Protein AF-0000000068874370 (afdb_homodimer)

Nearest PDB structures (foldseek):
  2vh9-assembly2_B  TM=4.704E-01  e=4.167E-04  Tropaeolum majus
  3zyr-assembly1_B  TM=4.240E-01  e=5.371E-04  Platypodium elegans
  2gn3-assembly1_B  TM=4.146E-01  e=8.060E-04  Pterocarpus angolensis
  5u38-assembly1_A-2  TM=4.069E-01  e=1.725E-03  Platypodium elegans
  6r9p-assembly1_A  TM=2.515E-01  e=3.053E-01  Saccharomyces cerevisiae S288C

Solvent-accessible surface area (backbone atoms only — not comparable to full-atom values): 18811 Å² total; per-residue (Å²): 123,74,64,66,50,74,46,61,11,48,47,60,12,34,75,49,33,31,28,86,71,45,71,46,78,64,36,45,66,51,72,74,53,72,46,47,42,67,37,59,38,34,38,34,37,30,33,30,31,56,54,82,47,66,47,19,31,43,38,42,32,37,42,34,30,36,80,86,44,62,88,57,50,30,39,37,37,38,36,40,28,23,53,95,90,33,45,18,35,30,38,34,44,25,79,90,33,30,33,38,38,43,38,85,44,81,63,35,72,40,36,28,60,32,78,32,65,50,30,42,36,39,33,56,46,75,58,98,57,35,44,26,36,39,33,30,42,45,57,89,91,46,72,44,71,39,34,40,38,16,58,81,46,33,73,87,44,32,73,20,40,26,36,40,25,39,34,28,21,19,46,38,65,74,69,82,68,61,43,56,34,42,38,35,54,68,46,75,43,66,111,124,75,63,65,51,74,48,62,11,48,47,61,12,36,76,49,33,32,26,87,72,44,72,47,78,63,36,45,66,52,72,76,50,72,47,47,41,66,35,59,37,34,38,34,36,31,34,30,30,56,54,80,46,66,48,19,30,43,38,41,32,37,42,35,29,37,82,86,45,64,90,54,54,33,39,37,37,39,36,40,28,22,53,94,92,34,45,19,35,30,38,33,44,25,79,90,33,30,32,39,38,42,37,84,44,82,63,33,72,40,34,27,60,33,77,33,66,51,30,41,35,40,33,56,45,73,59,99,57,36,43,26,35,39,34,31,42,47,57,90,91,45,72,44,72,41,34,40,40,16,60,79,46,33,73,88,43,34,75,19,40,26,36,38,24,39,35,28,22,18,46,38,65,73,69,83,68,61,43,56,34,42,37,34,53,68,44,74,43,66,111

Structure (mmCIF, N/CA/C/O backbone):
data_AF-0000000068874370-model_v1
#
loop_
_entity.id
_entity.type
_entity.pdbx_description
1 polymer 'Uncharacterized protein'
#
loop_
_atom_site.group_PDB
_atom_site.id
_atom_site.type_symbol
_atom_site.label_atom_id
_atom_site.label_alt_id
_atom_site.label_comp_id
_atom_site.label_asym_id
_atom_site.label_entity_id
_atom_site.label_seq_id
_atom_site.pdbx_PDB_ins_code
_atom_site.Cartn_x
_atom_site.Cartn_y
_atom_site.Cartn_z
_atom_site.occupancy
_atom_site.B_iso_or_equiv
_atom_site.auth_seq_id
_atom_site.auth_comp_id
_atom_site.auth_asym_id
_atom_site.auth_atom_id
_atom_site.pdbx_PDB_model_num
ATOM 1 N N . MET A 1 1 ? 0.91 33.969 -1.606 1 42.78 1 MET A N 1
ATOM 2 C CA . MET A 1 1 ? 2.254 33.625 -1.159 1 42.78 1 MET A CA 1
ATOM 3 C C . MET A 1 1 ? 2.299 32.156 -0.668 1 42.78 1 MET A C 1
ATOM 5 O O . MET A 1 1 ? 1.31 31.656 -0.138 1 42.78 1 MET A O 1
ATOM 9 N N . ALA A 1 2 ? 3.18 31.391 -1.244 1 57.38 2 ALA A N 1
ATOM 10 C CA . ALA A 1 2 ? 3.201 29.984 -0.806 1 57.38 2 ALA A CA 1
ATOM 11 C C . ALA A 1 2 ? 3.303 29.891 0.714 1 57.38 2 ALA A C 1
ATOM 13 O O . ALA A 1 2 ? 4.238 30.422 1.314 1 57.38 2 ALA A O 1
ATOM 14 N N . GLN A 1 3 ? 2.24 29.812 1.521 1 77.56 3 GLN A N 1
ATOM 15 C CA . GLN A 1 3 ? 2.127 29.875 2.975 1 77.56 3 GLN A CA 1
ATOM 16 C C . GLN A 1 3 ? 2.924 28.766 3.641 1 77.56 3 GLN A C 1
ATOM 18 O O . GLN A 1 3 ? 2.766 27.594 3.295 1 77.56 3 GLN A O 1
ATOM 23 N N . CYS A 1 4 ? 4.168 29.125 4.23 1 92.56 4 CYS A N 1
ATOM 24 C CA . CYS A 1 4 ? 5.012 28.25 5.031 1 92.56 4 CYS A CA 1
ATOM 25 C C . CYS A 1 4 ? 4.523 28.188 6.473 1 92.56 4 CYS A C 1
ATOM 27 O O . CYS A 1 4 ? 4.082 29.203 7.023 1 92.56 4 CYS A O 1
ATOM 29 N N . PHE A 1 5 ? 4.484 26.969 7.012 1 98 5 PHE A N 1
ATOM 30 C CA . PHE A 1 5 ? 4.117 26.828 8.414 1 98 5 PHE A CA 1
ATOM 31 C C . PHE A 1 5 ? 4.836 25.656 9.047 1 98 5 PHE A C 1
ATOM 33 O O . PHE A 1 5 ? 5.477 24.859 8.352 1 98 5 PHE A O 1
ATOM 40 N N . ASN A 1 6 ? 4.812 25.641 10.375 1 98.31 6 ASN A N 1
ATOM 41 C CA . ASN A 1 6 ? 5.449 24.562 11.133 1 98.31 6 ASN A CA 1
ATOM 42 C C . ASN A 1 6 ? 4.434 23.766 11.945 1 98.31 6 ASN A C 1
ATOM 44 O O . ASN A 1 6 ? 3.387 24.297 12.328 1 98.31 6 ASN A O 1
ATOM 48 N N . LEU A 1 7 ? 4.734 22.547 12.109 1 98.31 7 LEU A N 1
ATOM 49 C CA . LEU A 1 7 ? 3.98 21.656 12.984 1 98.31 7 LEU A CA 1
ATOM 50 C C . LEU A 1 7 ? 4.914 20.875 13.891 1 98.31 7 LEU A C 1
ATOM 52 O O . LEU A 1 7 ? 5.977 20.422 13.453 1 98.31 7 LEU A O 1
ATOM 56 N N . SER A 1 8 ? 4.512 20.688 15.078 1 98.56 8 SER A N 1
ATOM 57 C CA . SER A 1 8 ? 5.297 19.906 16.031 1 98.56 8 SER A CA 1
ATOM 58 C C . SER A 1 8 ? 4.488 18.734 16.594 1 98.56 8 SER A C 1
ATOM 60 O O . SER A 1 8 ? 3.273 18.844 16.766 1 98.56 8 SER A O 1
ATOM 62 N N . ALA A 1 9 ? 5.137 17.688 16.828 1 98.62 9 ALA A N 1
ATOM 63 C CA . ALA A 1 9 ? 4.523 16.516 17.438 1 98.62 9 ALA A CA 1
ATOM 64 C C . ALA A 1 9 ? 5.336 16.031 18.641 1 98.62 9 ALA A C 1
ATOM 66 O O . ALA A 1 9 ? 6.543 15.789 18.516 1 98.62 9 ALA A O 1
ATOM 67 N N . GLY A 1 10 ? 4.707 15.914 19.766 1 98.06 10 GLY A N 1
ATOM 68 C CA . GLY A 1 10 ? 5.355 15.32 20.938 1 98.06 10 GLY A CA 1
ATOM 69 C C . GLY A 1 10 ? 5.398 13.805 20.891 1 98.06 10 GLY A C 1
ATOM 70 O O . GLY A 1 10 ? 4.859 13.195 19.969 1 98.06 10 GLY A O 1
ATOM 71 N N . PRO A 1 11 ? 6.008 13.172 21.953 1 97.75 11 PRO A N 1
ATOM 72 C CA . PRO A 1 11 ? 6.066 11.711 22.016 1 97.75 11 PRO A CA 1
ATOM 73 C C . PRO A 1 11 ? 4.68 11.07 22.078 1 97.75 11 PRO A C 1
ATOM 75 O O . PRO A 1 11 ? 3.715 11.719 22.484 1 97.75 11 PRO A O 1
ATOM 78 N N . ASP A 1 12 ? 4.512 9.852 21.562 1 97.62 12 ASP A N 1
ATOM 79 C CA . ASP A 1 12 ? 3.32 9.016 21.656 1 97.62 12 ASP A CA 1
ATOM 80 C C . ASP A 1 12 ? 2.18 9.586 20.812 1 97.62 12 ASP A C 1
ATOM 82 O O . ASP A 1 12 ? 1.019 9.547 21.234 1 97.62 12 ASP A O 1
ATOM 86 N N . THR A 1 13 ? 2.52 10.211 19.703 1 98.5 13 THR A N 1
ATOM 87 C CA . THR A 1 13 ? 1.525 10.648 18.734 1 98.5 13 THR A CA 1
ATOM 88 C C . THR A 1 13 ? 1.577 9.789 17.469 1 98.5 13 THR A C 1
ATOM 90 O O . THR A 1 13 ? 2.656 9.391 17.031 1 98.5 13 THR A O 1
ATOM 93 N N . ASP A 1 14 ? 0.355 9.469 16.953 1 98.62 14 ASP A N 1
ATOM 94 C CA . ASP A 1 14 ? 0.321 8.625 15.766 1 98.62 14 ASP A CA 1
ATOM 95 C C . ASP A 1 14 ? -1.064 8.641 15.125 1 98.62 14 ASP A C 1
ATOM 97 O O . ASP A 1 14 ? -2.021 9.156 15.711 1 98.62 14 ASP A O 1
ATOM 101 N N . ILE A 1 15 ? -1.147 8.25 13.953 1 98.81 15 ILE A N 1
ATOM 102 C CA . ILE A 1 15 ? -2.35 7.797 13.258 1 98.81 15 ILE A CA 1
ATOM 103 C C . ILE A 1 15 ? -2.139 6.383 12.727 1 98.81 15 ILE A C 1
ATOM 105 O O . ILE A 1 15 ? -1.342 6.168 11.812 1 98.81 15 ILE A O 1
ATOM 109 N N . TRP A 1 16 ? -2.799 5.426 13.367 1 98.69 16 TRP A N 1
ATOM 110 C CA . TRP A 1 16 ? -2.551 4.012 13.109 1 98.69 16 TRP A CA 1
ATOM 111 C C . TRP A 1 16 ? -3.717 3.158 13.594 1 98.69 16 TRP A C 1
ATOM 113 O O . TRP A 1 16 ? -4.355 3.48 14.602 1 98.69 16 TRP A O 1
ATOM 123 N N . LYS A 1 17 ? -3.961 2.131 12.898 1 98.44 17 LYS A N 1
ATOM 124 C CA . LYS A 1 17 ? -5.07 1.233 13.203 1 98.44 17 LYS A CA 1
ATOM 125 C C . LYS A 1 17 ? -4.715 -0.214 12.883 1 98.44 17 LYS A C 1
ATOM 127 O O . LYS A 1 17 ? -4.402 -0.541 11.734 1 98.44 17 LYS A O 1
ATOM 132 N N . LYS A 1 18 ? -4.672 -1.087 13.859 1 98.5 18 LYS A N 1
ATOM 133 C CA . LYS A 1 18 ? -4.23 -2.469 13.719 1 98.5 18 LYS A CA 1
ATOM 134 C C . LYS A 1 18 ? -5.051 -3.408 14.594 1 98.5 18 LYS A C 1
ATOM 136 O O . LYS A 1 18 ? -5.34 -3.092 15.75 1 98.5 18 LYS A O 1
ATOM 141 N N . PRO A 1 19 ? -5.461 -4.562 13.961 1 98 19 PRO A N 1
ATOM 142 C CA . PRO A 1 19 ? -6.148 -5.531 14.812 1 98 19 PRO A CA 1
ATOM 143 C C . PRO A 1 19 ? -5.254 -6.082 15.922 1 98 19 PRO A C 1
ATOM 145 O O . PRO A 1 19 ? -4.035 -6.168 15.75 1 98 19 PRO A O 1
ATOM 148 N N . PRO A 1 20 ? -5.812 -6.48 17 1 96.62 20 PRO A N 1
ATOM 149 C CA . PRO A 1 20 ? -7.25 -6.594 17.25 1 96.62 20 PRO A CA 1
ATOM 150 C C . PRO A 1 20 ? -7.867 -5.289 17.75 1 96.62 20 PRO A C 1
ATOM 152 O O . PRO A 1 20 ? -9.07 -5.074 17.609 1 96.62 20 PRO A O 1
ATOM 155 N N . THR A 1 21 ? -7 -4.328 18.391 1 96.38 21 THR A N 1
ATOM 156 C CA . THR A 1 21 ? -7.723 -3.275 19.094 1 96.38 21 THR A CA 1
ATOM 157 C C . THR A 1 21 ? -7.047 -1.922 18.875 1 96.38 21 THR A C 1
ATOM 159 O O . THR A 1 21 ? -7.613 -0.881 19.219 1 96.38 21 THR A O 1
ATOM 162 N N . LYS A 1 22 ? -5.934 -1.882 18.344 1 97.5 22 LYS A N 1
ATOM 163 C CA . LYS A 1 22 ? -5.211 -0.616 18.234 1 97.5 22 LYS A CA 1
ATOM 164 C C . LYS A 1 22 ? -5.934 0.349 17.297 1 97.5 22 LYS A C 1
ATOM 166 O O . LYS A 1 22 ? -6.242 -0.001 16.156 1 97.5 22 LYS A O 1
ATOM 171 N N . ASP A 1 23 ? -6.254 1.444 17.797 1 97.25 23 ASP A N 1
ATOM 172 C CA . ASP A 1 23 ? -6.844 2.539 17.031 1 97.25 23 ASP A CA 1
ATOM 173 C C . ASP A 1 23 ? -6.453 3.893 17.625 1 97.25 23 ASP A C 1
ATOM 175 O O . ASP A 1 23 ? -7.105 4.387 18.547 1 97.25 23 ASP A O 1
ATOM 179 N N . VAL A 1 24 ? -5.43 4.496 17.062 1 97.81 24 VAL A N 1
ATOM 180 C CA . VAL A 1 24 ? -4.926 5.762 17.578 1 97.81 24 VAL A CA 1
ATOM 181 C C . VAL A 1 24 ? -5.012 6.836 16.5 1 97.81 24 VAL A C 1
ATOM 183 O O . VAL A 1 24 ? -4.734 6.566 15.328 1 97.81 24 VAL A O 1
ATOM 186 N N . PHE A 1 25 ? -5.406 7.984 16.828 1 98.44 25 PHE A N 1
ATOM 187 C CA . PHE A 1 25 ? -5.523 9.148 15.961 1 98.44 25 PHE A CA 1
ATOM 188 C C . PHE A 1 25 ? -5.258 10.43 16.734 1 98.44 25 PHE A C 1
ATOM 190 O O . PHE A 1 25 ? -6.145 11.281 16.859 1 98.44 25 PHE A O 1
ATOM 197 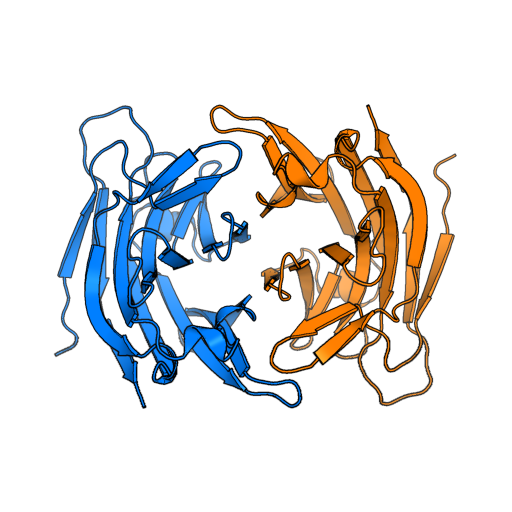N N . ASN A 1 26 ? -4 10.555 17.219 1 98.69 26 ASN A N 1
ATOM 198 C CA . ASN A 1 26 ? -3.73 11.688 18.109 1 98.69 26 ASN A CA 1
ATOM 199 C C . ASN A 1 26 ? -2.562 12.523 17.594 1 98.69 26 ASN A C 1
ATOM 201 O O . ASN A 1 26 ? -2.088 13.422 18.297 1 98.69 26 ASN A O 1
ATOM 205 N N . ALA A 1 27 ? -2.066 12.25 16.406 1 98.81 27 ALA A N 1
ATOM 206 C CA . ALA A 1 27 ? -1.019 13.086 15.82 1 98.81 27 ALA A CA 1
ATOM 207 C C . ALA A 1 27 ? -1.538 14.484 15.508 1 98.81 27 ALA A C 1
ATOM 209 O O . ALA A 1 27 ? -2.662 14.648 15.031 1 98.81 27 ALA A O 1
ATOM 210 N N . PRO A 1 28 ? -0.75 15.5 15.797 1 98.75 28 PRO A N 1
ATOM 211 C CA . PRO A 1 28 ? -1.133 16.844 15.375 1 98.75 28 PRO A CA 1
ATOM 212 C C . PRO A 1 28 ? -1.213 16.984 13.859 1 98.75 28 PRO A C 1
ATOM 214 O O . PRO A 1 28 ? -0.399 16.406 13.133 1 98.75 28 PRO A O 1
ATOM 217 N N . PHE A 1 29 ? -2.203 17.75 13.398 1 98.75 29 PHE A N 1
ATOM 218 C CA . PHE A 1 29 ? -2.311 18.078 11.984 1 98.75 29 PHE A CA 1
ATOM 219 C C . PHE A 1 29 ? -2.963 19.453 11.789 1 98.75 29 PHE A C 1
ATOM 221 O O . PHE A 1 29 ? -3.672 19.938 12.672 1 98.75 29 PHE A O 1
ATOM 228 N N . THR A 1 30 ? -2.598 20.109 10.727 1 98.31 30 THR A N 1
ATOM 229 C CA . THR A 1 30 ? -3.188 21.375 10.305 1 98.31 30 THR A CA 1
ATOM 230 C C . THR A 1 30 ? -3.963 21.203 9 1 98.31 30 THR A C 1
ATOM 232 O O . THR A 1 30 ? -3.379 20.891 7.961 1 98.31 30 THR A O 1
ATOM 235 N N . THR A 1 31 ? -5.293 21.469 9.086 1 98.56 31 THR A N 1
ATOM 236 C CA . THR A 1 31 ? -6.156 21.297 7.918 1 98.56 31 THR A CA 1
ATOM 237 C C . THR A 1 31 ? -5.984 22.469 6.953 1 98.56 31 THR A C 1
ATOM 239 O O . THR A 1 31 ? -6.039 23.641 7.363 1 98.56 31 THR A O 1
ATOM 242 N N . HIS A 1 32 ? -5.695 22.141 5.742 1 98.56 32 HIS A N 1
ATOM 243 C CA . HIS A 1 32 ? -5.703 23.141 4.68 1 98.56 32 HIS A CA 1
ATOM 244 C C . HIS A 1 32 ? -7.129 23.516 4.285 1 98.56 32 HIS A C 1
ATOM 246 O O . HIS A 1 32 ? -7.492 24.688 4.305 1 98.56 32 HIS A O 1
ATOM 252 N N . SER A 1 33 ? -7.902 22.531 3.945 1 98.69 33 SER A N 1
ATOM 253 C CA . SER A 1 33 ? -9.289 22.734 3.533 1 98.69 33 SER A CA 1
ATOM 254 C C . SER A 1 33 ? -10.094 21.438 3.682 1 98.69 33 SER A C 1
ATOM 256 O O . SER A 1 33 ? -9.531 20.359 3.83 1 98.69 33 SER A O 1
ATOM 258 N N . SER A 1 34 ? -11.398 21.609 3.734 1 98.44 34 SER A N 1
ATOM 259 C CA . SER A 1 34 ? -12.352 20.516 3.893 1 98.44 34 SER A CA 1
ATOM 260 C C . SER A 1 34 ? -13.508 20.641 2.906 1 98.44 34 SER A C 1
ATOM 262 O O . SER A 1 34 ? -14.086 21.719 2.756 1 98.44 34 SER A O 1
ATOM 264 N N . ASN A 1 35 ? -13.781 19.609 2.221 1 98.62 35 ASN A N 1
ATOM 265 C CA . ASN A 1 35 ? -14.906 19.547 1.29 1 98.62 35 ASN A CA 1
ATOM 266 C C . ASN A 1 35 ? -15.414 18.125 1.124 1 98.62 35 ASN A C 1
ATOM 268 O O . ASN A 1 35 ? -14.828 17.188 1.662 1 98.62 35 ASN A O 1
ATOM 272 N N . PRO A 1 36 ? -16.578 17.906 0.461 1 98.38 36 PRO A N 1
ATOM 273 C CA . PRO A 1 36 ? -17.016 16.547 0.166 1 98.38 36 PRO A CA 1
ATOM 274 C C . PRO A 1 36 ? -15.969 15.75 -0.615 1 98.38 36 PRO A C 1
ATOM 276 O O . PRO A 1 36 ? -15.328 16.281 -1.525 1 98.38 36 PRO A O 1
ATOM 279 N N . MET A 1 37 ? -15.82 14.492 -0.223 1 98.31 37 MET A N 1
ATOM 280 C CA . MET A 1 37 ? -14.82 13.602 -0.793 1 98.31 37 MET A CA 1
ATOM 281 C C . MET A 1 37 ? -14.898 13.602 -2.316 1 98.31 37 MET A C 1
ATOM 283 O O . MET A 1 37 ? -13.867 13.594 -2.994 1 98.31 37 MET A O 1
ATOM 287 N N . GLY A 1 38 ? -16.062 13.641 -2.848 1 97.62 38 GLY A N 1
ATOM 288 C CA . GLY A 1 38 ? -16.25 13.547 -4.285 1 97.62 38 GLY A CA 1
ATOM 289 C C . GLY A 1 38 ? -15.688 14.734 -5.043 1 97.62 38 GLY A C 1
ATOM 290 O O . GLY A 1 38 ? -15.539 14.688 -6.266 1 97.62 38 GLY A O 1
ATOM 291 N N . GLN A 1 39 ? -15.266 15.844 -4.363 1 98.38 39 GLN A N 1
ATOM 292 C CA . GLN A 1 39 ? -14.781 17.062 -5.004 1 98.38 39 GLN A CA 1
ATOM 293 C C . GLN A 1 39 ? -13.258 17.109 -5.016 1 98.38 39 GLN A C 1
ATOM 295 O O . GLN A 1 39 ? -12.664 18 -5.625 1 98.38 39 GLN A O 1
ATOM 300 N N . PHE A 1 40 ? -12.602 16.188 -4.387 1 98.81 40 PHE A N 1
ATOM 301 C CA . PHE A 1 40 ? -11.148 16.219 -4.285 1 98.81 40 PHE A CA 1
ATOM 302 C C . PHE A 1 40 ? -10.5 15.992 -5.648 1 98.81 40 PHE A C 1
ATOM 304 O O . PHE A 1 40 ? -10.891 15.078 -6.383 1 98.81 40 PHE A O 1
ATOM 311 N N . ARG A 1 41 ? -9.5 16.766 -5.957 1 98.75 41 ARG A N 1
ATOM 312 C CA . ARG A 1 41 ? -8.773 16.609 -7.215 1 98.75 41 ARG A CA 1
ATOM 313 C C . ARG A 1 41 ? -7.305 16.297 -6.969 1 98.75 41 ARG A C 1
ATOM 315 O O . ARG A 1 41 ? -6.75 15.375 -7.559 1 98.75 41 ARG A O 1
ATOM 322 N N . SER A 1 42 ? -6.656 17.094 -6.129 1 98.88 42 SER A N 1
ATOM 323 C CA . SER A 1 42 ? -5.238 16.859 -5.871 1 98.88 42 SER A CA 1
ATOM 324 C C . SER A 1 42 ? -4.758 17.641 -4.652 1 98.88 42 SER A C 1
ATOM 326 O O . SER A 1 42 ? -5.422 18.578 -4.211 1 98.88 42 SER A O 1
ATOM 328 N N . ALA A 1 43 ? -3.693 17.25 -4.117 1 98.88 43 ALA A N 1
ATOM 329 C CA . ALA A 1 43 ? -2.984 17.938 -3.047 1 98.88 43 ALA A CA 1
ATOM 330 C C . ALA A 1 43 ? -1.479 17.719 -3.148 1 98.88 43 ALA A C 1
ATOM 332 O O . ALA A 1 43 ? -1.03 16.641 -3.543 1 98.88 43 ALA A O 1
ATOM 333 N N . GLN A 1 44 ? -0.745 18.719 -2.801 1 98.75 44 GLN A N 1
ATOM 334 C CA . GLN A 1 44 ? 0.712 18.641 -2.826 1 98.75 44 GLN A CA 1
ATOM 335 C C . GLN A 1 44 ? 1.324 19.484 -1.71 1 98.75 44 GLN A C 1
ATOM 337 O O . GLN A 1 44 ? 0.836 20.578 -1.41 1 98.75 44 GLN A O 1
ATOM 342 N N . VAL A 1 45 ? 2.402 19 -1.152 1 98.75 45 VAL A N 1
ATOM 343 C CA . VAL A 1 45 ? 3.113 19.797 -0.15 1 98.75 45 VAL A CA 1
ATOM 344 C C . VAL A 1 45 ? 4.59 19.406 -0.139 1 98.75 45 VAL A C 1
ATOM 346 O O . VAL A 1 45 ? 4.941 18.266 -0.482 1 98.75 45 VAL A O 1
ATOM 349 N N . THR A 1 46 ? 5.445 20.312 0.125 1 98.69 46 THR A N 1
ATOM 350 C CA . THR A 1 46 ? 6.852 20.078 0.428 1 98.69 46 THR A CA 1
ATOM 351 C C . THR A 1 46 ? 7.117 20.234 1.923 1 98.69 46 THR A C 1
ATOM 353 O O . THR A 1 46 ? 6.586 21.156 2.561 1 98.69 46 THR A O 1
ATOM 356 N N . PHE A 1 47 ? 7.926 19.344 2.465 1 98.88 47 PHE A N 1
ATOM 357 C CA . PHE A 1 47 ? 8.156 19.406 3.904 1 98.88 47 PHE A CA 1
ATOM 358 C C . PHE A 1 47 ? 9.531 18.859 4.254 1 98.88 47 PHE A C 1
ATOM 360 O O . PHE A 1 47 ? 10.148 18.156 3.457 1 98.88 47 PHE A O 1
ATOM 367 N N . SER A 1 48 ? 9.977 19.188 5.422 1 98.81 48 SER A N 1
ATOM 368 C CA . SER A 1 48 ? 11.25 18.719 5.965 1 98.81 48 SER A CA 1
ATOM 369 C C . SER A 1 48 ? 11.188 18.594 7.484 1 98.81 48 SER A C 1
ATOM 371 O O . SER A 1 48 ? 10.422 19.312 8.141 1 98.81 48 SER A O 1
ATOM 373 N N . ALA A 1 49 ? 11.875 17.75 7.992 1 98.88 49 ALA A N 1
ATOM 374 C CA . ALA A 1 49 ? 12.07 17.547 9.422 1 98.88 49 ALA A CA 1
ATOM 375 C C . ALA A 1 49 ? 13.375 16.797 9.695 1 98.88 49 ALA A C 1
ATOM 377 O O . ALA A 1 49 ? 13.953 16.203 8.789 1 98.88 49 ALA A O 1
ATOM 378 N N . ALA A 1 50 ? 13.875 16.906 10.891 1 98.69 50 ALA A N 1
ATOM 379 C CA . ALA A 1 50 ? 14.945 16.031 11.352 1 98.69 50 ALA A CA 1
ATOM 380 C C . ALA A 1 50 ? 14.391 14.797 12.055 1 98.69 50 ALA A C 1
ATOM 382 O O . ALA A 1 50 ? 13.914 14.891 13.195 1 98.69 50 ALA A O 1
ATOM 383 N N . TYR A 1 51 ? 14.438 13.727 11.398 1 98.5 51 TYR A N 1
ATOM 384 C CA . TYR A 1 51 ? 13.883 12.484 11.922 1 98.5 51 TYR A CA 1
ATOM 385 C C . TYR A 1 51 ? 14.883 11.773 12.82 1 98.5 51 TYR A C 1
ATOM 387 O O . TYR A 1 51 ? 15.938 11.328 12.359 1 98.5 51 TYR A O 1
ATOM 395 N N . THR A 1 52 ? 14.531 11.602 14.031 1 97.38 52 THR A N 1
ATOM 396 C CA . THR A 1 52 ? 15.539 11.102 14.961 1 97.38 52 THR A CA 1
ATOM 397 C C . THR A 1 52 ? 15.023 9.875 15.711 1 97.38 52 THR A C 1
ATOM 399 O O . THR A 1 52 ? 15.805 9.062 16.203 1 97.38 52 THR A O 1
ATOM 402 N N . GLN A 1 53 ? 13.727 9.789 15.844 1 97.69 53 GLN A N 1
ATOM 403 C CA . GLN A 1 53 ? 13.133 8.672 16.578 1 97.69 53 GLN A CA 1
ATOM 404 C C . GLN A 1 53 ? 12.391 7.73 15.625 1 97.69 53 GLN A C 1
ATOM 406 O O . GLN A 1 53 ? 11.828 8.164 14.625 1 97.69 53 GLN A O 1
ATOM 411 N N . ARG A 1 54 ? 12.406 6.449 16.031 1 96.38 54 ARG A N 1
ATOM 412 C CA . ARG A 1 54 ? 11.688 5.453 15.234 1 96.38 54 ARG A CA 1
ATOM 413 C C . ARG A 1 54 ? 10.25 5.887 14.984 1 96.38 54 ARG A C 1
ATOM 415 O O . ARG A 1 54 ? 9.531 6.25 15.922 1 96.38 54 ARG A O 1
ATOM 422 N N . TYR A 1 55 ? 9.867 5.953 13.711 1 97.69 55 TYR A N 1
ATOM 423 C CA . TYR A 1 55 ? 8.531 6.223 13.211 1 97.69 55 TYR A CA 1
ATOM 424 C C . TYR A 1 55 ? 8.219 7.715 13.258 1 97.69 55 TYR A C 1
ATOM 426 O O . TYR A 1 55 ? 7.055 8.117 13.18 1 97.69 55 TYR A O 1
ATOM 434 N N . ASP A 1 56 ? 9.289 8.57 13.477 1 98.62 56 ASP A N 1
ATOM 435 C CA . ASP A 1 56 ? 9.062 9.984 13.18 1 98.62 56 ASP A CA 1
ATOM 436 C C . ASP A 1 56 ? 8.469 10.164 11.781 1 98.62 56 ASP A C 1
ATOM 438 O O . ASP A 1 56 ? 8.953 9.57 10.812 1 98.62 56 ASP A O 1
ATOM 442 N N . GLN A 1 57 ? 7.441 10.977 11.664 1 98.75 57 GLN A N 1
ATOM 443 C CA . GLN A 1 57 ? 6.844 11.102 10.344 1 98.75 57 GLN A CA 1
ATOM 444 C C . GLN A 1 57 ? 6.324 12.516 10.102 1 98.75 57 GLN A C 1
ATOM 446 O O . GLN A 1 57 ? 5.957 13.211 11.055 1 98.75 57 GLN A O 1
ATOM 451 N N . ALA A 1 58 ? 6.316 12.961 8.898 1 98.94 58 ALA A N 1
ATOM 452 C CA . ALA A 1 58 ? 5.711 14.195 8.406 1 98.94 58 ALA A CA 1
ATOM 453 C C . ALA A 1 58 ? 5.184 14.016 6.984 1 98.94 58 ALA A C 1
ATOM 455 O O . ALA A 1 58 ? 5.754 13.266 6.191 1 98.94 58 ALA A O 1
ATOM 456 N N . GLY A 1 59 ? 4.062 14.711 6.684 1 98.88 59 GLY A N 1
ATOM 457 C CA . GLY A 1 59 ? 3.529 14.648 5.332 1 98.88 59 GLY A CA 1
ATOM 458 C C . GLY A 1 59 ? 2.08 15.094 5.246 1 98.88 59 GLY A C 1
ATOM 459 O O . GLY A 1 59 ? 1.672 16.047 5.918 1 98.88 59 GLY A O 1
ATOM 460 N N . LEU A 1 60 ? 1.333 14.461 4.316 1 98.94 60 LEU A N 1
ATOM 461 C CA . LEU A 1 60 ? -0.076 14.75 4.078 1 98.94 60 LEU A CA 1
ATOM 462 C C . LEU A 1 60 ? -0.968 13.766 4.832 1 98.94 60 LEU A C 1
ATOM 464 O O . LEU A 1 60 ? -0.636 12.586 4.949 1 98.94 60 LEU A O 1
ATOM 468 N N . LEU A 1 61 ? -2.059 14.281 5.258 1 98.94 61 LEU A N 1
ATOM 469 C CA . LEU A 1 61 ? -3.146 13.492 5.824 1 98.94 61 LEU A CA 1
ATOM 470 C C . LEU A 1 61 ? -4.453 13.758 5.082 1 98.94 61 LEU A C 1
ATOM 472 O O . LEU A 1 61 ? -4.805 14.914 4.828 1 98.94 61 LEU A O 1
ATOM 476 N N . PHE A 1 62 ? -5.113 12.75 4.691 1 98.94 62 PHE A N 1
ATOM 477 C CA . PHE A 1 62 ? -6.484 12.758 4.195 1 98.94 62 PHE A CA 1
ATOM 478 C C . PHE A 1 62 ? -7.41 12.031 5.168 1 98.94 62 PHE A C 1
ATOM 480 O O . PHE A 1 62 ? -7.336 10.805 5.305 1 98.94 62 PHE A O 1
ATOM 487 N N . ARG A 1 63 ? -8.211 12.805 5.785 1 98.88 63 ARG A N 1
ATOM 488 C CA . ARG A 1 63 ? -9.141 12.219 6.754 1 98.88 63 ARG A CA 1
ATOM 489 C C . ARG A 1 63 ? -10.57 12.2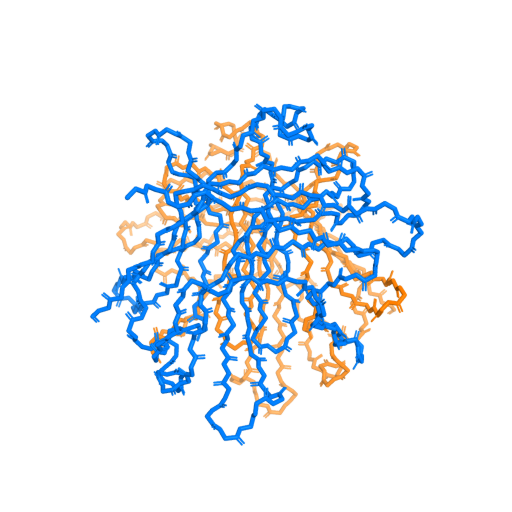42 6.223 1 98.88 63 ARG A C 1
ATOM 491 O O . ARG A 1 63 ? -11.109 13.312 5.918 1 98.88 63 ARG A O 1
ATOM 498 N N . LEU A 1 64 ? -11.164 11.094 6.074 1 98.81 64 LEU A N 1
ATOM 499 C CA . LEU A 1 64 ? -12.57 10.969 5.707 1 98.81 64 LEU A CA 1
ATOM 500 C C . LEU A 1 64 ? -13.438 10.727 6.938 1 98.81 64 LEU A C 1
ATOM 502 O O . LEU A 1 64 ? -13.211 9.766 7.684 1 98.81 64 LEU A O 1
ATOM 506 N N . THR A 1 65 ? -14.391 11.547 7.078 1 98.31 65 THR A N 1
ATOM 507 C CA . THR A 1 65 ? -15.281 11.445 8.227 1 98.31 65 THR A CA 1
ATOM 508 C C . THR A 1 65 ? -16.703 11.102 7.777 1 98.31 65 THR A C 1
ATOM 510 O O . THR A 1 65 ? -17.25 11.75 6.887 1 98.31 65 THR A O 1
ATOM 513 N N . HIS A 1 66 ? -17.234 10.125 8.383 1 96.81 66 HIS A N 1
ATOM 514 C CA . HIS A 1 66 ? -18.625 9.742 8.117 1 96.81 66 HIS A CA 1
ATOM 515 C C . HIS A 1 66 ? -19.578 10.891 8.445 1 96.81 66 HIS A C 1
ATOM 517 O O . HIS A 1 66 ? -19.406 11.578 9.453 1 96.81 66 HIS A O 1
ATOM 523 N N . PRO A 1 67 ? -20.594 11.102 7.676 1 94.31 67 PRO A N 1
ATOM 524 C CA . PRO A 1 67 ? -21.469 12.258 7.883 1 94.31 67 PRO A CA 1
ATOM 525 C C . PRO A 1 67 ? -22.203 12.203 9.219 1 94.31 67 PRO A C 1
ATOM 527 O O . PRO A 1 67 ? -22.453 13.25 9.828 1 94.31 67 PRO A O 1
ATOM 530 N N . THR A 1 68 ? -22.469 10.984 9.641 1 94.75 68 THR A N 1
ATOM 531 C CA . THR A 1 68 ? -23.312 10.922 10.828 1 94.75 68 THR A CA 1
ATOM 532 C C . THR A 1 68 ? -22.625 10.117 11.938 1 94.75 68 THR A C 1
ATOM 534 O O . THR A 1 68 ? -23.125 10.055 13.062 1 94.75 68 THR A O 1
ATOM 537 N N . GLN A 1 69 ? -21.531 9.438 11.617 1 94.12 69 GLN A N 1
ATOM 538 C CA . GLN A 1 69 ? -20.781 8.664 12.594 1 94.12 69 GLN A CA 1
ATOM 539 C C . GLN A 1 69 ? -19.297 9.023 12.562 1 94.12 69 GLN A C 1
ATOM 541 O O . GLN A 1 69 ? -18.484 8.273 12.023 1 94.12 69 GLN A O 1
ATOM 546 N N . PRO A 1 70 ? -18.938 10.047 13.195 1 87.69 70 PRO A N 1
ATOM 547 C CA . PRO A 1 70 ? -17.578 10.578 13.078 1 87.69 70 PRO A CA 1
ATOM 548 C C . PRO A 1 70 ? -16.516 9.617 13.609 1 87.69 70 PRO A C 1
ATOM 550 O O . PRO A 1 70 ? -15.352 9.703 13.211 1 87.69 70 PRO A O 1
ATOM 553 N N . ALA A 1 71 ? -16.906 8.695 14.461 1 89.56 71 ALA A N 1
ATOM 554 C CA . ALA A 1 71 ? -15.961 7.703 14.977 1 89.56 71 ALA A CA 1
ATOM 555 C C . ALA A 1 71 ? -15.547 6.727 13.883 1 89.56 71 ALA A C 1
ATOM 557 O O . ALA A 1 71 ? -14.523 6.051 14 1 89.56 71 ALA A O 1
ATOM 558 N N . GLN A 1 72 ? -16.344 6.66 12.836 1 93.19 72 GLN A N 1
ATOM 559 C CA . GLN A 1 72 ? -16.031 5.812 11.688 1 93.19 72 GLN A CA 1
ATOM 560 C C . GLN A 1 72 ? -15.234 6.582 10.641 1 93.19 72 GLN A C 1
ATOM 562 O O . GLN A 1 72 ? -15.75 6.898 9.57 1 93.19 72 GLN A O 1
ATOM 567 N N . ARG A 1 73 ? -14.023 6.832 10.93 1 97.06 73 ARG A N 1
ATOM 568 C CA . ARG A 1 73 ? -13.172 7.574 10.008 1 97.06 73 ARG A CA 1
ATOM 569 C C . ARG A 1 73 ? -12.32 6.629 9.164 1 97.06 73 ARG A C 1
ATOM 571 O O . ARG A 1 73 ? -12 5.52 9.594 1 97.06 73 ARG A O 1
ATOM 578 N N . LYS A 1 74 ? -12.047 6.973 8.031 1 98.69 74 LYS A N 1
ATOM 579 C CA . LYS A 1 74 ? -11.055 6.406 7.117 1 98.69 74 LYS A CA 1
ATOM 580 C C . LYS A 1 74 ? -9.992 7.441 6.758 1 98.69 74 LYS A C 1
ATOM 582 O O . LYS A 1 74 ? -10.227 8.648 6.852 1 98.69 74 LYS A O 1
ATOM 587 N N . TRP A 1 75 ? -8.812 6.988 6.422 1 98.88 75 TRP A N 1
ATOM 588 C CA . TRP A 1 75 ? -7.785 7.992 6.184 1 98.88 75 TRP A CA 1
ATOM 589 C C . TRP A 1 75 ? -6.66 7.43 5.324 1 98.88 75 TRP A C 1
ATOM 591 O O . TRP A 1 75 ? -6.512 6.211 5.207 1 98.88 75 TRP A O 1
ATOM 601 N N . VAL A 1 76 ? -5.988 8.281 4.684 1 98.94 76 VAL A N 1
ATOM 602 C CA . VAL A 1 76 ? -4.723 8.062 3.992 1 98.94 76 VAL A CA 1
ATOM 603 C C . VAL A 1 76 ? -3.678 9.055 4.496 1 98.94 76 VAL A C 1
ATOM 605 O O . VA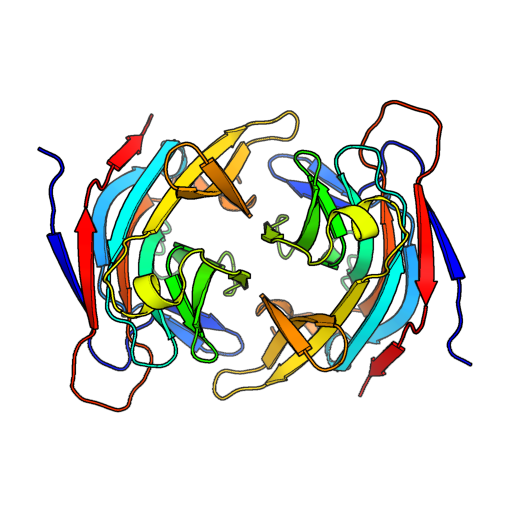L A 1 76 ? -3.979 10.234 4.699 1 98.94 76 VAL A O 1
ATOM 608 N N . LYS A 1 77 ? -2.504 8.641 4.754 1 99 77 LYS A N 1
ATOM 609 C CA . LYS A 1 77 ? -1.392 9.555 5 1 99 77 LYS A CA 1
ATOM 610 C C . LYS A 1 77 ? -0.166 9.164 4.18 1 99 77 LYS A C 1
ATOM 612 O O . LYS A 1 77 ? 0.052 7.984 3.904 1 99 77 LYS A O 1
ATOM 617 N N . THR A 1 78 ? 0.579 10.117 3.783 1 99 78 THR A N 1
ATOM 618 C CA . THR A 1 78 ? 1.757 9.867 2.959 1 99 78 THR A CA 1
ATOM 619 C C . THR A 1 78 ? 2.824 10.93 3.205 1 99 78 THR A C 1
ATOM 621 O O . THR A 1 78 ? 2.504 12.102 3.422 1 99 78 THR A O 1
ATOM 624 N N . GLY A 1 79 ? 4.066 10.539 3.215 1 98.94 79 GLY A N 1
ATOM 625 C CA . GLY A 1 79 ? 5.223 11.391 3.459 1 98.94 79 GLY A CA 1
ATOM 626 C C . GLY A 1 79 ? 6.492 10.602 3.725 1 98.94 79 GLY A C 1
ATOM 627 O O . GLY A 1 79 ? 6.84 9.695 2.965 1 98.94 79 GLY A O 1
ATOM 628 N N . ILE A 1 80 ? 7.234 11.07 4.742 1 98.94 80 ILE A N 1
ATOM 629 C CA . ILE A 1 80 ? 8.453 10.391 5.18 1 98.94 80 ILE A CA 1
ATOM 630 C C . ILE A 1 80 ? 8.234 9.797 6.57 1 98.94 80 ILE A C 1
ATOM 632 O O . ILE A 1 80 ? 7.621 10.43 7.434 1 98.94 80 ILE A O 1
ATOM 636 N N . GLU A 1 81 ? 8.688 8.68 6.801 1 98.94 81 GLU A N 1
ATOM 637 C CA . GLU A 1 81 ? 8.719 8.039 8.117 1 98.94 81 GLU A CA 1
ATOM 638 C C . GLU A 1 81 ? 10.07 7.375 8.367 1 98.94 81 GLU A C 1
ATOM 640 O O . GLU A 1 81 ? 10.633 6.738 7.473 1 98.94 81 GLU A O 1
ATOM 645 N N . LEU A 1 82 ? 10.625 7.578 9.539 1 98.69 82 LEU A N 1
ATOM 646 C CA . LEU A 1 82 ? 11.875 6.926 9.898 1 98.69 82 LEU A CA 1
ATOM 647 C C . LEU A 1 82 ? 11.633 5.48 10.32 1 98.69 82 LEU A C 1
ATOM 649 O O . LEU A 1 82 ? 10.953 5.227 11.32 1 98.69 82 LEU A O 1
ATOM 653 N N . TYR A 1 83 ? 12.164 4.551 9.617 1 97.62 83 TYR A N 1
ATOM 654 C CA . TYR A 1 83 ? 12.016 3.129 9.898 1 97.62 83 TYR A CA 1
ATOM 655 C C . TYR A 1 83 ? 13.305 2.373 9.594 1 97.62 83 TYR A C 1
ATOM 657 O O . TYR A 1 83 ? 13.906 2.559 8.531 1 97.62 83 TYR A O 1
ATOM 665 N N . GLU A 1 84 ? 13.734 1.601 10.477 1 95.75 84 GLU A N 1
ATOM 666 C CA . GLU A 1 84 ? 14.992 0.868 10.398 1 95.75 84 GLU A CA 1
ATOM 667 C C . GLU A 1 84 ? 16.172 1.812 10.156 1 95.75 84 GLU A C 1
ATOM 669 O O . GLU A 1 84 ? 17.031 1.528 9.336 1 95.75 84 GLU A O 1
ATOM 674 N N . GLY A 1 85 ? 16.094 2.959 10.781 1 96.06 85 GLY A N 1
ATOM 675 C CA . GLY A 1 85 ? 17.188 3.918 10.781 1 96.06 85 GLY A CA 1
ATOM 676 C C . GLY A 1 85 ? 17.281 4.715 9.492 1 96.06 85 GLY A C 1
ATOM 677 O O . GLY A 1 85 ? 18.219 5.48 9.289 1 96.06 85 GLY A O 1
ATOM 678 N N . ARG A 1 86 ? 16.297 4.566 8.625 1 97.56 86 ARG A N 1
ATOM 679 C CA . ARG A 1 86 ? 16.297 5.277 7.348 1 97.56 86 ARG A CA 1
ATOM 680 C C . ARG A 1 86 ? 15 6.035 7.137 1 97.56 86 ARG A C 1
ATOM 682 O O . ARG A 1 86 ? 13.922 5.523 7.441 1 97.56 86 ARG A O 1
ATOM 689 N N . PRO A 1 87 ? 15.188 7.328 6.684 1 98.75 87 PRO A N 1
ATOM 690 C CA . PRO A 1 87 ? 13.953 7.934 6.191 1 98.75 87 PRO A CA 1
ATOM 691 C C . PRO A 1 87 ? 13.383 7.215 4.969 1 98.75 87 PRO A C 1
ATOM 693 O O . PRO A 1 87 ? 14.117 6.938 4.02 1 98.75 87 PRO A O 1
ATOM 696 N N . ARG A 1 88 ? 12.117 6.891 5.023 1 98.75 88 ARG A N 1
ATOM 697 C CA . ARG A 1 88 ? 11.477 6.172 3.932 1 98.75 88 ARG A CA 1
ATOM 698 C C . ARG A 1 88 ? 10.234 6.91 3.445 1 98.75 88 ARG A C 1
ATOM 700 O O . ARG A 1 88 ? 9.508 7.504 4.246 1 98.75 88 ARG A O 1
ATOM 707 N N . LEU A 1 89 ? 10.109 6.938 2.082 1 98.94 89 LEU A N 1
ATOM 708 C CA . LEU A 1 89 ? 8.773 7.258 1.599 1 98.94 89 LEU A CA 1
ATOM 709 C C . LEU A 1 89 ? 7.742 6.305 2.191 1 98.94 89 LEU A C 1
ATOM 711 O O . LEU A 1 89 ? 7.926 5.086 2.16 1 98.94 89 LEU A O 1
ATOM 715 N N . SER A 1 90 ? 6.746 6.867 2.746 1 98.94 90 SER A N 1
ATOM 716 C CA . SER A 1 90 ? 5.781 6.137 3.564 1 98.94 90 SER A CA 1
ATOM 717 C C . SER A 1 90 ? 4.352 6.5 3.188 1 98.94 90 SER A C 1
ATOM 719 O O . SER A 1 90 ? 3.994 7.68 3.145 1 98.94 90 SER A O 1
ATOM 721 N N . THR A 1 91 ? 3.514 5.512 2.826 1 98.94 91 THR A N 1
ATOM 722 C CA . THR A 1 91 ? 2.09 5.707 2.576 1 98.94 91 THR A CA 1
ATOM 723 C C . THR A 1 91 ? 1.262 4.68 3.342 1 98.94 91 THR A C 1
ATOM 725 O O . THR A 1 91 ? 1.553 3.482 3.297 1 98.94 91 THR A O 1
ATOM 728 N N . VAL A 1 92 ? 0.296 5.16 4.074 1 98.94 92 VAL A N 1
ATOM 729 C CA . VAL A 1 92 ? -0.648 4.293 4.77 1 98.94 92 VAL A CA 1
ATOM 730 C C . VAL A 1 92 ? -2.066 4.574 4.281 1 98.94 92 VAL A C 1
ATOM 732 O O . VAL A 1 92 ? -2.479 5.734 4.191 1 98.94 92 VAL A O 1
ATOM 735 N N . SER A 1 93 ? -2.719 3.598 3.844 1 98.88 93 SER A N 1
ATOM 736 C CA . SER A 1 93 ? -4.145 3.639 3.535 1 98.88 93 SER A CA 1
ATOM 737 C C . SER A 1 93 ? -4.953 2.852 4.559 1 98.88 93 SER A C 1
ATOM 739 O O . SER A 1 93 ? -4.633 1.7 4.859 1 98.88 93 SER A O 1
ATOM 741 N N . CYS A 1 94 ? -5.988 3.48 5.09 1 98.81 94 CYS A N 1
ATOM 742 C CA . CYS A 1 94 ? -6.805 2.82 6.105 1 98.81 94 CYS A CA 1
ATOM 743 C C . CYS A 1 94 ? -8.281 2.859 5.727 1 98.81 94 CYS A C 1
ATOM 745 O O . CYS A 1 94 ? -9.008 3.762 6.141 1 98.81 94 CYS A O 1
ATOM 747 N N . ASP A 1 95 ? -8.719 1.841 5.004 1 98.06 95 ASP A N 1
ATOM 748 C CA . ASP A 1 95 ? -10.141 1.618 4.762 1 98.06 95 ASP A CA 1
ATOM 749 C C . ASP A 1 95 ? -10.812 0.987 5.98 1 98.06 95 ASP A C 1
ATOM 751 O O . ASP A 1 95 ? -11.68 1.598 6.602 1 98.06 95 ASP A O 1
ATOM 755 N N . THR A 1 96 ? -10.305 -0.233 6.359 1 97.12 96 THR A N 1
ATOM 756 C CA . THR A 1 96 ? -10.727 -0.876 7.598 1 97.12 96 THR A CA 1
ATOM 757 C C . THR A 1 96 ? -9.594 -0.884 8.617 1 97.12 96 THR A C 1
ATOM 759 O O . THR A 1 96 ? -9.773 -0.452 9.758 1 97.12 96 THR A O 1
ATOM 762 N N . TRP A 1 97 ? -8.477 -1.429 8.242 1 98.5 97 TRP A N 1
ATOM 763 C CA . TRP A 1 97 ? -7.238 -1.446 9.016 1 98.5 97 TRP A CA 1
ATOM 764 C C . TRP A 1 97 ? -6.098 -0.811 8.227 1 98.5 97 TRP A C 1
ATOM 766 O O . TRP A 1 97 ? -6.176 -0.691 7 1 98.5 97 TRP A O 1
ATOM 776 N N . ALA A 1 98 ? -5.07 -0.349 8.93 1 98.69 98 ALA A N 1
ATOM 777 C CA . ALA A 1 98 ? -3.936 0.311 8.289 1 98.69 98 ALA A CA 1
ATOM 778 C C . ALA A 1 98 ? -3.189 -0.651 7.367 1 98.69 98 ALA A C 1
ATOM 780 O O . ALA A 1 98 ? -3.006 -1.823 7.703 1 98.69 98 ALA A O 1
ATOM 781 N N . ASP A 1 99 ? -2.838 -0.216 6.227 1 98.88 99 ASP A N 1
ATOM 782 C CA . ASP A 1 99 ? -1.995 -0.872 5.23 1 98.88 99 ASP A CA 1
ATOM 783 C C . ASP A 1 99 ? -0.846 0.035 4.801 1 98.88 99 ASP A C 1
ATOM 785 O O . ASP A 1 99 ? -1.062 1.037 4.113 1 98.88 99 ASP A O 1
ATOM 789 N N . TRP A 1 100 ? 0.43 -0.318 5.18 1 98.94 100 TRP A N 1
ATOM 790 C CA . TRP A 1 100 ? 1.565 0.598 5.18 1 98.94 100 TRP A CA 1
ATOM 791 C C . TRP A 1 100 ? 2.629 0.146 4.184 1 98.94 100 TRP A C 1
ATOM 793 O O . TRP A 1 100 ? 3.203 -0.936 4.328 1 98.94 100 TRP A O 1
ATOM 803 N N . SER A 1 101 ? 2.881 0.954 3.141 1 98.94 101 SER A N 1
ATOM 804 C CA . SER A 1 101 ? 3.979 0.688 2.217 1 98.94 101 SER A CA 1
ATOM 805 C C . SER A 1 101 ? 5.137 1.654 2.441 1 98.94 101 SER A C 1
ATOM 807 O O . SER A 1 101 ? 4.922 2.83 2.744 1 98.94 101 SER A O 1
ATOM 809 N N . VAL A 1 102 ? 6.363 1.146 2.24 1 98.75 102 VAL A N 1
ATOM 810 C CA . VAL A 1 102 ? 7.555 1.973 2.402 1 98.75 102 VAL A CA 1
ATOM 811 C C . VAL A 1 102 ? 8.484 1.789 1.201 1 98.75 102 VAL A C 1
ATOM 813 O O . VAL A 1 102 ? 8.445 0.751 0.537 1 98.75 102 VAL A O 1
ATOM 816 N N . GLY A 1 103 ? 9.227 2.768 0.854 1 98.19 103 GLY A N 1
ATOM 817 C CA . GLY A 1 103 ? 10.219 2.74 -0.212 1 98.19 103 GLY A CA 1
ATOM 818 C C . GLY A 1 103 ? 11.367 3.699 0.018 1 98.19 103 GLY A C 1
ATOM 819 O O . GLY A 1 103 ? 11.336 4.504 0.951 1 98.19 103 GLY A O 1
ATOM 820 N N . PRO A 1 104 ? 12.312 3.607 -0.794 1 97.75 104 PRO A N 1
ATOM 821 C CA . PRO A 1 104 ? 13.5 4.457 -0.635 1 97.75 104 PRO A CA 1
ATOM 822 C C . PRO A 1 104 ? 13.234 5.91 -1.021 1 97.75 104 PRO A C 1
ATOM 824 O O . PRO A 1 104 ? 12.367 6.188 -1.85 1 97.75 104 PRO A O 1
ATOM 827 N N . VAL A 1 105 ? 13.922 6.781 -0.379 1 98 105 VAL A N 1
ATOM 828 C CA . VAL A 1 105 ? 13.914 8.188 -0.755 1 98 105 VAL A CA 1
ATOM 829 C C . VAL A 1 105 ? 15.297 8.609 -1.239 1 98 105 VAL A C 1
ATOM 831 O O . VAL A 1 105 ? 16.312 8.148 -0.704 1 98 105 VAL A O 1
ATOM 834 N N . ALA A 1 106 ? 15.344 9.422 -2.26 1 95.5 106 ALA A N 1
ATOM 835 C CA . ALA A 1 106 ? 16.625 9.945 -2.729 1 95.5 106 ALA A CA 1
ATOM 836 C C . ALA A 1 106 ? 17.281 10.82 -1.668 1 95.5 106 ALA A C 1
ATOM 838 O O . ALA A 1 106 ? 16.594 11.445 -0.859 1 95.5 106 ALA A O 1
ATOM 839 N N . ASP A 1 107 ? 18.594 10.812 -1.665 1 96.94 107 ASP A N 1
ATOM 840 C CA . ASP A 1 107 ? 19.359 11.664 -0.746 1 96.94 107 ASP A CA 1
ATOM 841 C C . ASP A 1 107 ? 18.922 11.43 0.699 1 96.94 107 ASP A C 1
ATOM 843 O O . ASP A 1 107 ? 18.641 12.383 1.432 1 96.94 107 ASP A O 1
ATOM 847 N N . ALA A 1 108 ? 18.828 10.195 1.085 1 97.94 108 ALA A N 1
ATOM 848 C CA . ALA A 1 108 ? 18.266 9.773 2.369 1 97.94 108 ALA A CA 1
ATOM 849 C C . ALA A 1 108 ? 18.969 10.477 3.527 1 97.94 108 ALA A C 1
ATOM 851 O O . ALA A 1 108 ? 18.328 10.859 4.508 1 97.94 108 ALA A O 1
ATOM 852 N N . GLY A 1 109 ? 20.281 10.602 3.43 1 97.94 109 GLY A N 1
ATOM 853 C CA . GLY A 1 109 ? 21.016 11.273 4.492 1 97.94 109 GLY A CA 1
ATOM 854 C C . GLY A 1 109 ? 20.578 12.711 4.695 1 97.94 109 GLY A C 1
ATOM 855 O O . GLY A 1 109 ? 20.359 13.148 5.828 1 97.94 109 GLY A O 1
ATOM 856 N N . GLU A 1 110 ? 20.422 13.438 3.602 1 98.62 110 GLU A N 1
ATOM 857 C CA . GLU A 1 110 ? 19.984 14.828 3.67 1 98.62 110 GLU A CA 1
ATOM 858 C C . GLU A 1 110 ? 18.531 14.93 4.102 1 98.62 110 GLU A C 1
ATOM 860 O O . GLU A 1 110 ? 18.141 15.852 4.82 1 98.62 110 GLU A O 1
ATOM 865 N N . VAL A 1 111 ? 17.75 14.008 3.68 1 98.75 111 VAL A N 1
ATOM 866 C CA . VAL A 1 111 ? 16.344 13.984 4.078 1 98.75 111 VAL A CA 1
ATOM 867 C C . VAL A 1 111 ? 16.234 13.695 5.574 1 98.75 111 VAL A C 1
ATOM 869 O O . VAL A 1 111 ? 15.469 14.352 6.285 1 98.75 111 VAL A O 1
ATOM 872 N N . ALA A 1 112 ? 17.078 12.812 6.082 1 98.56 112 ALA A N 1
ATOM 873 C CA . ALA A 1 112 ? 17.016 12.391 7.477 1 98.56 112 ALA A CA 1
ATOM 874 C C . ALA A 1 112 ? 17.281 13.562 8.422 1 98.56 112 ALA A C 1
ATOM 876 O O . ALA A 1 112 ? 16.703 13.641 9.508 1 98.56 112 ALA A O 1
ATOM 877 N N . THR A 1 113 ? 18.078 14.445 7.93 1 98.31 113 THR A N 1
ATOM 878 C CA . THR A 1 113 ? 18.531 15.523 8.797 1 98.31 113 THR A CA 1
ATOM 879 C C . THR A 1 113 ? 17.75 16.797 8.531 1 98.31 113 THR A C 1
ATOM 881 O O . THR A 1 113 ? 18.031 17.844 9.117 1 98.31 113 THR A O 1
ATOM 884 N N . GLY A 1 114 ? 16.891 16.781 7.621 1 98.44 114 GLY A N 1
ATOM 885 C CA . GLY A 1 114 ? 16.062 17.922 7.32 1 98.44 114 GLY A CA 1
ATOM 886 C C . GLY A 1 114 ? 16.719 18.906 6.367 1 98.44 114 GLY A C 1
ATOM 887 O O . GLY A 1 114 ? 16.188 19.984 6.121 1 98.44 114 GLY A O 1
ATOM 888 N N . ARG A 1 115 ? 17.828 18.578 5.836 1 98.25 115 ARG A N 1
ATOM 889 C CA . ARG A 1 115 ? 18.562 19.453 4.938 1 98.25 115 ARG A CA 1
ATOM 890 C C . ARG A 1 115 ? 17.953 19.453 3.541 1 98.25 115 ARG A C 1
ATOM 892 O O . ARG A 1 115 ? 18.219 20.344 2.734 1 98.25 115 ARG A O 1
ATOM 899 N N . ARG A 1 116 ? 17.219 18.438 3.312 1 97.81 116 ARG A N 1
ATOM 900 C CA . ARG A 1 116 ? 16.484 18.344 2.051 1 97.81 116 ARG A CA 1
ATOM 901 C C . ARG A 1 116 ? 15.016 18.047 2.289 1 97.81 116 ARG A C 1
ATOM 903 O O . ARG A 1 116 ? 14.672 17.125 3.033 1 97.81 116 ARG A O 1
ATOM 910 N N . GLY A 1 117 ? 14.203 18.859 1.686 1 98.25 117 GLY A N 1
ATOM 911 C CA . GLY A 1 117 ? 12.766 18.609 1.747 1 98.25 117 GLY A CA 1
ATOM 912 C C . GLY A 1 117 ? 12.305 17.562 0.768 1 98.25 117 GLY A C 1
ATOM 913 O O . GLY A 1 117 ? 13.031 17.203 -0.168 1 98.25 117 GLY A O 1
ATOM 914 N N . VAL A 1 118 ? 11.148 17.016 1.002 1 98.81 118 VAL A N 1
ATOM 915 C CA . VAL A 1 118 ? 10.492 16.031 0.147 1 98.81 118 VAL A CA 1
ATOM 916 C C . VAL A 1 118 ? 9.125 16.562 -0.28 1 98.81 118 VAL A C 1
ATOM 918 O O . VAL A 1 118 ? 8.43 17.219 0.503 1 98.81 118 VAL A O 1
ATOM 921 N N . THR A 1 119 ? 8.75 16.359 -1.503 1 98.88 119 THR A N 1
ATOM 922 C CA . THR A 1 119 ? 7.441 16.734 -2.016 1 98.88 119 THR A CA 1
ATOM 923 C C . THR A 1 119 ? 6.625 15.5 -2.367 1 98.88 119 THR A C 1
ATOM 925 O O . THR A 1 119 ? 7.086 14.633 -3.111 1 98.88 119 THR A O 1
ATOM 928 N N . VAL A 1 120 ? 5.461 15.414 -1.785 1 98.94 120 VAL A N 1
ATOM 929 C CA . VAL A 1 120 ? 4.527 14.359 -2.17 1 98.94 120 VAL A CA 1
ATOM 930 C C . VAL A 1 120 ? 3.275 14.977 -2.787 1 98.94 120 VAL A C 1
ATOM 932 O O . VAL A 1 120 ? 2.898 16.094 -2.451 1 98.94 120 VAL A O 1
ATOM 935 N N . ARG A 1 121 ? 2.719 14.273 -3.668 1 98.88 121 ARG A N 1
ATOM 936 C CA . ARG A 1 121 ? 1.496 14.672 -4.355 1 98.88 121 ARG A CA 1
ATOM 937 C C . ARG A 1 121 ? 0.503 13.523 -4.43 1 98.88 121 ARG A C 1
ATOM 939 O O . ARG A 1 121 ? 0.89 12.375 -4.68 1 98.88 121 ARG A O 1
ATOM 946 N N . VAL A 1 122 ? -0.748 13.789 -4.156 1 98.94 122 VAL A N 1
ATOM 947 C CA . VAL A 1 122 ? -1.845 12.852 -4.359 1 98.94 122 VAL A CA 1
ATOM 948 C C . VAL A 1 122 ? -2.83 13.422 -5.379 1 98.94 122 VAL A C 1
ATOM 950 O O . VAL A 1 122 ? -3.229 14.586 -5.281 1 98.94 122 VAL A O 1
ATOM 953 N N . ARG A 1 123 ? -3.17 12.594 -6.332 1 98.75 123 ARG A N 1
ATOM 954 C CA . ARG A 1 123 ? -4.09 13.039 -7.371 1 98.75 123 ARG A CA 1
ATOM 955 C C . ARG A 1 123 ? -5.211 12.023 -7.578 1 98.75 123 ARG A C 1
ATOM 957 O O . ARG A 1 123 ? -4.969 10.812 -7.582 1 98.75 123 ARG A O 1
ATOM 964 N N . SER A 1 124 ? -6.426 12.547 -7.629 1 98.62 124 SER A N 1
ATOM 965 C CA . SER A 1 124 ? -7.535 11.742 -8.125 1 98.62 124 SER A CA 1
ATOM 966 C C . SER A 1 124 ? -7.508 11.641 -9.648 1 98.62 124 SER A C 1
ATOM 968 O O . SER A 1 124 ? -7.637 12.656 -10.344 1 98.62 124 SER A O 1
ATOM 970 N N . GLU A 1 125 ? -7.309 10.477 -10.125 1 96.75 125 GLU A N 1
ATOM 971 C CA . GLU A 1 125 ? -7.188 10.289 -11.57 1 96.75 125 GLU A CA 1
ATOM 972 C C . GLU A 1 125 ? -8.086 9.156 -12.055 1 96.75 125 GLU A C 1
ATOM 974 O O . GLU A 1 125 ? -8.422 8.25 -11.297 1 96.75 125 GLU A O 1
ATOM 979 N N . GLY A 1 126 ? -8.453 9.336 -13.328 1 94.25 126 GLY A N 1
ATOM 980 C CA . GLY A 1 126 ? -9.32 8.328 -13.914 1 94.25 126 GLY A CA 1
ATOM 981 C C . GLY A 1 126 ? -8.656 7.535 -15.023 1 94.25 126 GLY A C 1
ATOM 982 O O . GLY A 1 126 ? -7.73 8.023 -15.672 1 94.25 126 GLY A O 1
ATOM 983 N N . ASP A 1 127 ? -9.086 6.242 -15.211 1 91.06 127 ASP A N 1
ATOM 984 C CA . ASP A 1 127 ? -8.781 5.43 -16.391 1 91.06 127 ASP A CA 1
ATOM 985 C C . ASP A 1 127 ? -10.008 4.648 -16.844 1 91.06 127 ASP A C 1
ATOM 987 O O . ASP A 1 127 ? -11.141 4.973 -16.469 1 91.06 127 ASP A O 1
ATOM 991 N N . ASP A 1 128 ? -9.844 3.656 -17.75 1 88.81 128 ASP A N 1
ATOM 992 C CA . ASP A 1 128 ? -10.961 2.926 -18.344 1 88.81 128 ASP A CA 1
ATOM 993 C C . ASP A 1 128 ? -11.727 2.131 -17.297 1 88.81 128 ASP A C 1
ATOM 995 O O . ASP A 1 128 ? -12.867 1.73 -17.516 1 88.81 128 ASP A O 1
ATOM 999 N N . ASN A 1 129 ? -11.148 1.983 -16.141 1 91.31 129 ASN A N 1
ATOM 1000 C CA . ASN A 1 129 ? -11.75 1.122 -15.133 1 91.31 129 ASN A CA 1
ATOM 1001 C C . ASN A 1 129 ? -12.32 1.934 -13.977 1 91.31 129 ASN A C 1
ATOM 1003 O O . ASN A 1 129 ? -12.883 1.369 -13.031 1 91.31 129 ASN A O 1
ATOM 1007 N N . GLY A 1 130 ? -12.195 3.266 -14.086 1 94.31 130 GLY A N 1
ATOM 1008 C CA . GLY A 1 130 ? -12.68 4.102 -13 1 94.31 130 GLY A CA 1
ATOM 1009 C C . GLY A 1 130 ? -11.609 5.016 -12.43 1 94.31 130 GLY A C 1
ATOM 1010 O O . GLY A 1 130 ? -10.508 5.113 -12.984 1 94.31 130 GLY A O 1
ATOM 1011 N N . ARG A 1 131 ? -11.961 5.711 -11.367 1 97.38 131 ARG A N 1
ATOM 1012 C CA . ARG A 1 131 ? -11.047 6.66 -10.742 1 97.38 131 ARG A CA 1
ATOM 1013 C C . ARG A 1 131 ? -10.32 6.023 -9.562 1 97.38 131 ARG A C 1
ATOM 1015 O O . ARG A 1 131 ? -10.734 4.973 -9.062 1 97.38 131 ARG A O 1
ATOM 1022 N N . SER A 1 132 ? -9.234 6.527 -9.148 1 98.69 132 SER A N 1
ATOM 1023 C CA . SER A 1 132 ? -8.453 6.18 -7.965 1 98.69 132 SER A CA 1
ATOM 1024 C C . SER A 1 132 ? -7.566 7.34 -7.531 1 98.69 132 SER A C 1
ATOM 1026 O O . SER A 1 132 ? -7.504 8.367 -8.203 1 98.69 132 SER A O 1
ATOM 1028 N N . TRP A 1 133 ? -6.996 7.285 -6.379 1 98.88 133 TRP A N 1
ATOM 1029 C CA . TRP A 1 133 ? -5.93 8.203 -6 1 98.88 133 TRP A CA 1
ATOM 1030 C C . TRP A 1 133 ? -4.562 7.625 -6.344 1 98.88 133 TRP A C 1
ATOM 1032 O O . TRP A 1 133 ? -4.281 6.461 -6.043 1 98.88 133 TRP A O 1
ATOM 1042 N N . TRP A 1 134 ? -3.787 8.414 -6.992 1 98.81 134 TRP A N 1
ATOM 1043 C CA . TRP A 1 134 ? -2.373 8.086 -7.145 1 98.81 134 TRP A CA 1
ATOM 1044 C C . 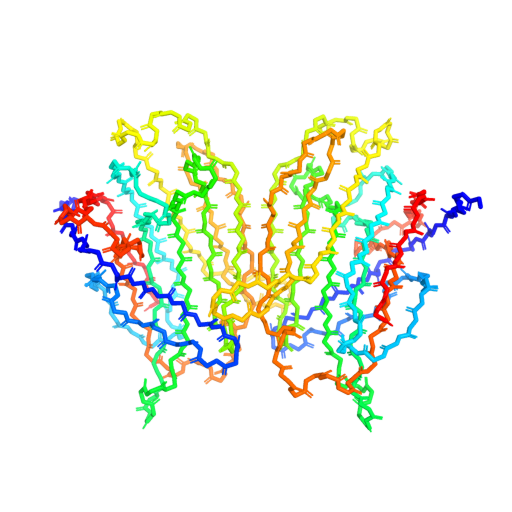TRP A 1 134 ? -1.515 8.945 -6.227 1 98.81 134 TRP A C 1
ATOM 1046 O O . TRP A 1 134 ? -1.707 10.164 -6.148 1 98.81 134 TRP A O 1
ATOM 1056 N N . VAL A 1 135 ? -0.629 8.32 -5.535 1 98.94 135 VAL A N 1
ATOM 1057 C CA . VAL A 1 135 ? 0.357 8.977 -4.684 1 98.94 135 VAL A CA 1
ATOM 1058 C C . VAL A 1 135 ? 1.709 9.016 -5.391 1 98.94 135 VAL A C 1
ATOM 1060 O O . VAL A 1 135 ? 2.172 8 -5.914 1 98.94 135 VAL A O 1
ATOM 1063 N N . TYR A 1 136 ? 2.377 10.172 -5.359 1 98.88 136 TYR A N 1
ATOM 1064 C CA . TYR A 1 136 ? 3.672 10.352 -6.004 1 98.88 136 TYR A CA 1
ATOM 1065 C C . TYR A 1 136 ? 4.66 11.023 -5.062 1 98.88 136 TYR A C 1
ATOM 1067 O O . TYR A 1 136 ? 4.27 11.812 -4.195 1 98.88 136 TYR A O 1
ATOM 1075 N N . CYS A 1 137 ? 5.898 10.734 -5.262 1 98.88 137 CYS A N 1
ATOM 1076 C CA . CYS A 1 137 ? 6.988 11.602 -4.824 1 98.88 137 CYS A CA 1
ATOM 1077 C C . CYS A 1 137 ? 7.484 12.477 -5.969 1 98.88 137 CYS A C 1
ATOM 1079 O O . CYS A 1 137 ? 7.762 11.977 -7.062 1 98.88 137 CYS A O 1
ATOM 1081 N N . VAL A 1 138 ? 7.602 13.719 -5.711 1 98.56 138 VAL A N 1
ATOM 1082 C CA . VAL A 1 138 ? 7.965 14.664 -6.762 1 98.56 138 VAL A CA 1
ATOM 1083 C C . VAL A 1 138 ? 9.359 15.219 -6.492 1 98.56 138 VAL A C 1
ATOM 1085 O O . VAL A 1 138 ? 9.625 15.75 -5.414 1 98.56 138 VAL A O 1
ATOM 1088 N N . ASP A 1 139 ? 10.234 15.125 -7.387 1 96.81 139 ASP A N 1
ATOM 1089 C CA . ASP A 1 139 ? 11.586 15.688 -7.344 1 96.81 139 ASP A CA 1
ATOM 1090 C C . ASP A 1 139 ? 11.914 16.422 -8.641 1 96.81 139 ASP A C 1
ATOM 1092 O O . ASP A 1 139 ? 12.406 15.812 -9.594 1 96.81 139 ASP A O 1
ATOM 1096 N N . GLY A 1 140 ? 11.812 17.719 -8.555 1 93.75 140 GLY A N 1
ATOM 1097 C CA . GLY A 1 140 ? 11.945 18.469 -9.789 1 93.75 140 GLY A CA 1
ATOM 1098 C C . GLY A 1 140 ? 10.93 18.078 -10.844 1 93.75 140 GLY A C 1
ATOM 1099 O O . GLY A 1 140 ? 9.727 18.094 -10.586 1 93.75 140 GLY A O 1
ATOM 1100 N N . GLU A 1 141 ? 11.398 17.594 -11.945 1 94.5 141 GLU A N 1
ATOM 1101 C CA . GLU A 1 141 ? 10.516 17.219 -13.039 1 94.5 141 GLU A CA 1
ATOM 1102 C C . GLU A 1 141 ? 10.133 15.75 -12.961 1 94.5 141 GLU A C 1
ATOM 1104 O O . GLU A 1 141 ? 9.281 15.281 -13.719 1 94.5 141 GLU A O 1
ATOM 1109 N N . THR A 1 142 ? 10.688 15.07 -12.047 1 95.38 142 THR A N 1
ATOM 1110 C CA . THR A 1 142 ? 10.453 13.633 -11.938 1 95.38 142 THR A CA 1
ATOM 1111 C C . THR A 1 142 ? 9.336 13.344 -10.9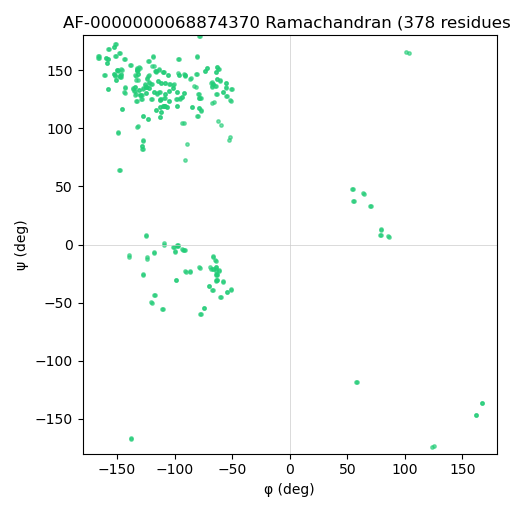45 1 95.38 142 THR A C 1
ATOM 1113 O O . THR A 1 142 ? 9.352 13.844 -9.82 1 95.38 142 THR A O 1
ATOM 1116 N N . GLU A 1 143 ? 8.398 12.641 -11.398 1 97.19 143 GLU A N 1
ATOM 1117 C CA . GLU A 1 143 ? 7.328 12.117 -10.547 1 97.19 143 GLU A CA 1
ATOM 1118 C C . GLU A 1 143 ? 7.418 10.602 -10.422 1 97.19 143 GLU A C 1
ATOM 1120 O O . GLU A 1 143 ? 7.266 9.875 -11.414 1 97.19 143 GLU A O 1
ATOM 1125 N N . THR A 1 144 ? 7.699 10.141 -9.242 1 97.62 144 THR A N 1
ATOM 1126 C CA . THR A 1 144 ? 7.801 8.703 -8.984 1 97.62 144 THR A CA 1
ATOM 1127 C C . THR A 1 144 ? 6.508 8.172 -8.383 1 97.62 144 THR A C 1
ATOM 1129 O O . THR A 1 144 ? 6.082 8.617 -7.312 1 97.62 144 THR A O 1
ATOM 1132 N N . PRO A 1 145 ? 5.852 7.199 -9.102 1 98.31 145 PRO A N 1
ATOM 1133 C CA . PRO A 1 145 ? 4.645 6.621 -8.5 1 98.31 145 PRO A CA 1
ATOM 1134 C C . PRO A 1 145 ? 4.945 5.773 -7.266 1 98.31 145 PRO A C 1
ATOM 1136 O O . PRO A 1 145 ? 5.926 5.023 -7.25 1 98.31 145 PRO A O 1
ATOM 1139 N N . LEU A 1 146 ? 4.07 5.934 -6.266 1 98.75 146 LEU A N 1
ATOM 1140 C CA . LEU A 1 146 ? 4.266 5.191 -5.023 1 98.75 146 LEU A CA 1
ATOM 1141 C C . LEU A 1 146 ? 3.105 4.234 -4.77 1 98.75 146 LEU A C 1
ATOM 1143 O O . LEU A 1 146 ? 3.312 3.098 -4.348 1 98.75 146 LEU A O 1
ATOM 1147 N N . ARG A 1 147 ? 1.854 4.707 -4.996 1 98.81 147 ARG A N 1
ATOM 1148 C CA . ARG A 1 147 ? 0.688 3.947 -4.559 1 98.81 147 ARG A CA 1
ATOM 1149 C C . ARG A 1 147 ? -0.555 4.344 -5.348 1 98.81 147 ARG A C 1
ATOM 1151 O O . ARG A 1 147 ? -0.772 5.527 -5.617 1 98.81 147 ARG A O 1
ATOM 1158 N N . GLU A 1 148 ? -1.285 3.383 -5.797 1 98.81 148 GLU A N 1
ATOM 1159 C CA . GLU A 1 148 ? -2.639 3.596 -6.301 1 98.81 148 GLU A CA 1
ATOM 1160 C C . GLU A 1 148 ? -3.682 3.076 -5.312 1 98.81 148 GLU A C 1
ATOM 1162 O O . GLU A 1 148 ? -3.719 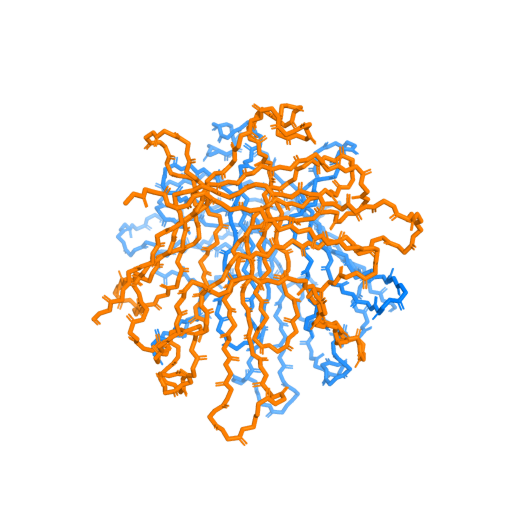1.883 -5.012 1 98.81 148 GLU A O 1
ATOM 1167 N N . ILE A 1 149 ? -4.508 3.951 -4.828 1 98.88 149 ILE A N 1
ATOM 1168 C CA . ILE A 1 149 ? -5.52 3.627 -3.828 1 98.88 149 ILE A CA 1
ATOM 1169 C C . ILE A 1 149 ? -6.906 3.686 -4.461 1 98.88 149 ILE A C 1
ATOM 1171 O O . ILE A 1 149 ? -7.371 4.758 -4.859 1 98.88 149 ILE A O 1
ATOM 1175 N N . CYS A 1 150 ? -7.629 2.514 -4.441 1 98.88 150 CYS A N 1
ATOM 1176 C CA . CYS A 1 150 ? -8.859 2.455 -5.227 1 98.88 150 CYS A CA 1
ATOM 1177 C C . CYS A 1 150 ? -10.078 2.699 -4.344 1 98.88 150 CYS A C 1
ATOM 1179 O O . CYS A 1 150 ? -11.078 3.252 -4.801 1 98.88 150 CYS A O 1
ATOM 1181 N N . TRP A 1 151 ? -10.094 2.35 -3.092 1 98.62 151 TRP A N 1
ATOM 1182 C CA . TRP A 1 151 ? -11.305 2.338 -2.285 1 98.62 151 TRP A CA 1
ATOM 1183 C C . TRP A 1 151 ? -11.883 3.742 -2.146 1 98.62 151 TRP A C 1
ATOM 1185 O O . TRP A 1 151 ? -13.094 3.914 -2.029 1 98.62 151 TRP A O 1
ATOM 1195 N N . VAL A 1 152 ? -11.055 4.742 -2.264 1 98.44 152 VAL A N 1
ATOM 1196 C CA . VAL A 1 152 ? -11.438 6.133 -2.07 1 98.44 152 VAL A CA 1
ATOM 1197 C C . VAL A 1 152 ? -12.406 6.559 -3.174 1 98.44 152 VAL A C 1
ATOM 1199 O O . VAL A 1 152 ? -13.125 7.555 -3.033 1 98.44 152 VAL A O 1
ATOM 1202 N N . ALA A 1 153 ? -12.383 5.84 -4.246 1 97.88 153 ALA A N 1
ATOM 1203 C CA . ALA A 1 153 ? -13.195 6.219 -5.398 1 97.88 153 ALA A CA 1
ATOM 1204 C C . ALA A 1 153 ? -14.562 5.547 -5.355 1 97.88 153 ALA A C 1
ATOM 1206 O O . ALA A 1 153 ? -15.398 5.754 -6.242 1 97.88 153 ALA A O 1
ATOM 1207 N N . ASP A 1 154 ? -14.82 4.656 -4.383 1 98.12 154 ASP A N 1
ATOM 1208 C CA . ASP A 1 154 ? -16.156 4.09 -4.211 1 98.12 154 ASP A CA 1
ATOM 1209 C C . ASP A 1 154 ? -17.188 5.188 -3.984 1 98.12 154 ASP A C 1
ATOM 1211 O O . ASP A 1 154 ? -17.016 6.047 -3.119 1 98.12 154 ASP A O 1
ATOM 1215 N N . ALA A 1 155 ? -18.281 5.168 -4.695 1 97.31 155 ALA A N 1
ATOM 1216 C CA . ALA A 1 155 ? -19.297 6.223 -4.691 1 97.31 155 ALA A CA 1
ATOM 1217 C C . ALA A 1 155 ? -19.906 6.395 -3.305 1 97.31 155 ALA A C 1
ATOM 1219 O O . ALA A 1 155 ? -20.438 7.461 -2.979 1 97.31 155 ALA A O 1
ATOM 1220 N N . GLN A 1 156 ? -19.844 5.43 -2.5 1 97.12 156 GLN A N 1
ATOM 1221 C CA . GLN A 1 156 ? -20.438 5.488 -1.173 1 97.12 156 GLN A CA 1
ATOM 1222 C C . GLN A 1 156 ? -19.766 6.555 -0.313 1 97.12 156 GLN A C 1
ATOM 1224 O O . GLN A 1 156 ? -20.359 7.031 0.664 1 97.12 156 GLN A O 1
ATOM 1229 N N . TYR A 1 157 ? -18.531 6.965 -0.718 1 98.12 157 TYR A N 1
ATOM 1230 C CA . TYR A 1 157 ? -17.797 7.918 0.11 1 98.12 157 TYR A CA 1
ATOM 1231 C C . TYR A 1 157 ? -17.953 9.336 -0.419 1 98.12 157 TYR A C 1
ATOM 1233 O O . TYR A 1 157 ? -17.453 10.289 0.181 1 98.12 157 TYR A O 1
ATOM 1241 N N . ASN A 1 158 ? -18.672 9.5 -1.498 1 97 158 ASN A N 1
ATOM 1242 C CA . ASN A 1 158 ? -18.75 10.797 -2.162 1 97 158 ASN A CA 1
ATOM 1243 C C . ASN A 1 158 ? -19.281 11.875 -1.225 1 97 158 ASN A C 1
ATOM 1245 O O . ASN A 1 158 ? -18.859 13.031 -1.302 1 97 158 ASN A O 1
ATOM 1249 N N . GLY A 1 159 ? -20.094 11.508 -0.354 1 96.19 159 GLY A N 1
ATOM 1250 C CA . GLY A 1 159 ? -20.719 12.484 0.524 1 96.19 159 GLY A CA 1
ATOM 1251 C C . GLY A 1 159 ? -20.031 12.609 1.867 1 96.19 159 GLY A C 1
ATOM 1252 O O . GLY A 1 159 ? -20.438 13.398 2.717 1 96.19 159 GLY A O 1
ATOM 1253 N N . TRP A 1 160 ? -18.969 11.82 2.115 1 98.31 160 TRP A N 1
ATOM 1254 C CA . TRP A 1 160 ? -18.203 11.977 3.346 1 98.31 160 TRP A CA 1
ATOM 1255 C C . TRP A 1 160 ? -17.375 13.258 3.316 1 98.31 160 TRP A C 1
ATOM 1257 O O . TRP A 1 160 ? -17.062 13.781 2.244 1 98.31 160 TRP A O 1
ATOM 1267 N N . THR A 1 161 ? -17.125 13.789 4.457 1 98.56 161 THR A N 1
ATOM 1268 C CA . THR A 1 161 ? -16.25 14.961 4.531 1 98.56 161 THR A CA 1
ATOM 1269 C C . THR A 1 161 ? -14.789 14.555 4.43 1 98.56 161 THR A C 1
ATOM 1271 O O . THR A 1 161 ? -14.344 13.633 5.117 1 98.56 161 THR A O 1
ATOM 1274 N N . LEU A 1 162 ? -14.102 15.203 3.555 1 98.81 162 LEU A N 1
ATOM 1275 C CA . LEU A 1 162 ? -12.664 14.992 3.42 1 98.81 162 LEU A CA 1
ATOM 1276 C C . LEU A 1 162 ? -11.891 16.203 3.93 1 98.81 162 LEU A C 1
ATOM 1278 O O . LEU A 1 162 ? -12.062 17.312 3.426 1 98.81 162 LEU A O 1
ATOM 1282 N N . ASP A 1 163 ? -11.094 16.031 4.898 1 98.81 163 ASP A N 1
ATOM 1283 C CA . ASP A 1 163 ? -10.07 17 5.289 1 98.81 163 ASP A CA 1
ATOM 1284 C C . ASP A 1 163 ? -8.734 16.688 4.633 1 98.81 163 ASP A C 1
ATOM 1286 O O . ASP A 1 163 ? -8.25 15.547 4.703 1 98.81 163 ASP A O 1
ATOM 1290 N N . VAL A 1 164 ? -8.195 17.656 4 1 98.94 164 VAL A N 1
ATOM 1291 C CA . VAL A 1 164 ? -6.816 17.547 3.533 1 98.94 164 VAL A CA 1
ATOM 1292 C C . VAL A 1 164 ? -5.902 18.391 4.438 1 98.94 164 VAL A C 1
ATOM 1294 O O . VAL A 1 164 ? -6.098 19.594 4.582 1 98.94 164 VAL A O 1
ATOM 1297 N N . ALA A 1 165 ? -4.895 17.703 4.996 1 98.94 165 ALA A N 1
ATOM 1298 C CA . ALA A 1 165 ? -4.125 18.344 6.062 1 98.94 165 ALA A CA 1
ATOM 1299 C C . ALA A 1 165 ? -2.652 17.953 5.98 1 98.94 165 ALA A C 1
ATOM 1301 O O . ALA A 1 165 ? -2.287 17.016 5.266 1 98.94 165 ALA A O 1
ATOM 1302 N N . ALA A 1 166 ? -1.796 18.75 6.598 1 98.88 166 ALA A N 1
ATOM 1303 C CA . ALA A 1 166 ? -0.427 18.359 6.926 1 98.88 166 ALA A CA 1
ATOM 1304 C C . ALA A 1 166 ? -0.35 17.734 8.312 1 98.88 166 ALA A C 1
ATOM 1306 O O . ALA A 1 166 ? -1.051 18.156 9.234 1 98.88 166 ALA A O 1
ATOM 1307 N N . LEU A 1 167 ? 0.536 16.75 8.477 1 98.88 167 LEU A N 1
ATOM 1308 C CA . LEU A 1 167 ? 0.626 16.094 9.781 1 98.88 167 LEU A CA 1
ATOM 1309 C C . LEU A 1 167 ? 2.082 15.852 10.164 1 98.88 167 LEU A C 1
ATOM 1311 O O . LEU A 1 167 ? 2.951 15.766 9.297 1 98.88 167 LEU A O 1
ATOM 1315 N N . ALA A 1 168 ? 2.359 15.766 11.414 1 98.94 168 ALA A N 1
ATOM 1316 C CA . ALA A 1 168 ? 3.584 15.242 12.016 1 98.94 168 ALA A CA 1
ATOM 1317 C C . ALA A 1 168 ? 3.268 14.273 13.156 1 98.94 168 ALA A C 1
ATOM 1319 O O . ALA A 1 168 ? 2.252 14.43 13.836 1 98.94 168 ALA A O 1
ATOM 1320 N N . ALA A 1 169 ? 4.082 13.367 13.352 1 98.88 169 ALA A N 1
ATOM 1321 C CA . ALA A 1 169 ? 3.885 12.414 14.445 1 98.88 169 ALA A CA 1
ATOM 1322 C C . ALA A 1 169 ? 5.219 11.875 14.945 1 98.88 169 ALA A C 1
ATOM 1324 O O . ALA A 1 169 ? 6.168 11.727 14.172 1 98.88 169 ALA A O 1
ATOM 1325 N N . ARG A 1 170 ? 5.324 11.625 16.234 1 98.69 170 ARG A N 1
ATOM 1326 C CA . ARG A 1 170 ? 6.434 10.945 16.906 1 98.69 170 ARG A CA 1
ATOM 1327 C C . ARG A 1 170 ? 5.93 9.805 17.781 1 98.69 170 ARG A C 1
ATOM 1329 O O . ARG A 1 170 ? 5.766 9.977 18.984 1 98.69 170 ARG A O 1
ATOM 1336 N N . PRO A 1 171 ? 5.73 8.617 17.188 1 97.62 171 PRO A N 1
ATOM 1337 C CA . PRO A 1 171 ? 5.141 7.496 17.922 1 97.62 171 PRO A CA 1
ATOM 1338 C C . PRO A 1 171 ? 6.012 7.031 19.078 1 97.62 171 PRO A C 1
ATOM 1340 O O . PRO A 1 171 ? 5.5 6.457 20.047 1 97.62 171 PRO A O 1
ATOM 1343 N N . ALA A 1 172 ? 7.277 7.242 19 1 96.44 172 ALA A N 1
ATOM 1344 C CA . ALA A 1 172 ? 8.156 6.852 20.109 1 96.44 172 ALA A CA 1
ATOM 1345 C C . ALA A 1 172 ? 7.707 7.492 21.422 1 96.44 172 ALA A C 1
ATOM 1347 O O . ALA A 1 172 ? 7.387 8.68 21.453 1 96.44 172 ALA A O 1
ATOM 1348 N N . LYS A 1 173 ? 7.676 6.734 22.453 1 93.56 173 LYS A N 1
ATOM 1349 C CA . LYS A 1 173 ? 7.141 7.172 23.734 1 93.56 173 LYS A CA 1
ATOM 1350 C C . LYS A 1 173 ? 8.234 7.797 24.609 1 93.56 173 LYS A C 1
ATOM 1352 O O . LYS A 1 173 ? 7.949 8.648 25.453 1 93.56 173 LYS A O 1
ATOM 1357 N N . GLU A 1 174 ? 9.398 7.332 24.219 1 88.19 174 GLU A N 1
ATOM 1358 C CA . GLU A 1 174 ? 10.5 7.773 25.078 1 88.19 174 GLU A CA 1
ATOM 1359 C C . GLU A 1 174 ? 11.039 9.133 24.625 1 88.19 174 GLU A C 1
ATOM 1361 O O . GLU A 1 174 ? 11.016 9.453 23.438 1 88.19 174 GLU A O 1
ATOM 1366 N N . GLY A 1 175 ? 11.367 9.898 25.5 1 81.56 175 GLY A N 1
ATOM 1367 C CA . GLY A 1 175 ? 11.938 11.211 25.234 1 81.56 175 GLY A CA 1
ATOM 1368 C C . GLY A 1 175 ? 10.945 12.344 25.438 1 81.56 175 GLY A C 1
ATOM 1369 O O . GLY A 1 175 ? 9.742 12.102 25.578 1 81.56 175 GLY A O 1
ATOM 1370 N N . THR A 1 176 ? 11.492 13.602 25.516 1 87 176 THR A N 1
ATOM 1371 C CA . THR A 1 176 ? 10.648 14.766 25.766 1 87 176 THR A CA 1
ATOM 1372 C C . THR A 1 176 ? 10.719 15.742 24.594 1 87 176 THR A C 1
ATOM 1374 O O . THR A 1 176 ? 9.883 16.641 24.469 1 87 176 THR A O 1
ATOM 1377 N N . GLU A 1 177 ? 11.562 15.461 23.719 1 93.75 177 GLU A N 1
ATOM 1378 C CA . GLU A 1 177 ? 11.742 16.406 22.625 1 93.75 177 GLU A CA 1
ATOM 1379 C C . GLU A 1 177 ? 10.664 16.219 21.547 1 93.75 177 GLU A C 1
ATOM 1381 O O . GLU A 1 177 ? 10.242 15.102 21.281 1 93.75 177 GLU A O 1
ATOM 1386 N N . GLN A 1 178 ? 10.32 17.312 20.969 1 97.56 178 GLN A N 1
ATOM 1387 C CA . GLN A 1 178 ? 9.297 17.312 19.922 1 97.56 178 GLN A CA 1
ATOM 1388 C C . GLN A 1 178 ? 9.93 17.141 18.547 1 97.56 178 GLN A C 1
ATOM 1390 O O . GLN A 1 178 ? 11.07 17.562 18.328 1 97.56 178 GLN A O 1
ATOM 1395 N N . LEU A 1 179 ? 9.219 16.469 17.688 1 98.62 179 LEU A N 1
ATOM 1396 C CA . LEU A 1 179 ? 9.531 16.547 16.266 1 98.62 179 LEU A CA 1
ATOM 1397 C C . LEU A 1 179 ? 8.992 17.828 15.648 1 98.62 179 LEU A C 1
ATOM 1399 O O . LEU A 1 179 ? 7.816 18.156 15.812 1 98.62 179 LEU A O 1
ATOM 1403 N N . HIS A 1 180 ? 9.859 18.562 15 1 98.62 180 HIS A N 1
ATOM 1404 C CA . HIS A 1 180 ? 9.453 19.766 14.297 1 98.62 180 HIS A CA 1
ATOM 1405 C C . HIS A 1 180 ? 9.516 19.578 12.789 1 98.62 180 HIS A C 1
ATOM 1407 O O . HIS A 1 180 ? 10.547 19.141 12.258 1 98.62 180 HIS A O 1
ATOM 1413 N N . ALA A 1 181 ? 8.438 19.844 12.117 1 98.88 181 ALA A N 1
ATOM 1414 C CA . ALA A 1 181 ? 8.383 19.734 10.664 1 98.88 181 ALA A CA 1
ATOM 1415 C C . ALA A 1 181 ? 7.98 21.062 10.031 1 98.88 181 ALA A C 1
ATOM 1417 O O . ALA A 1 181 ? 7.102 21.766 10.539 1 98.88 181 ALA A O 1
ATOM 1418 N N . LYS A 1 182 ? 8.703 21.391 9.008 1 98.81 182 LYS A N 1
ATOM 1419 C CA . LYS A 1 182 ? 8.398 22.562 8.211 1 98.81 182 LYS A CA 1
ATOM 1420 C C . LYS A 1 182 ? 7.668 22.188 6.922 1 98.81 182 LYS A C 1
ATOM 1422 O O . LYS A 1 182 ? 8.023 21.219 6.266 1 98.81 182 LYS A O 1
ATOM 1427 N N . PHE A 1 183 ? 6.625 22.984 6.555 1 98.75 183 PHE A N 1
ATOM 1428 C CA . PHE A 1 183 ? 5.836 22.734 5.355 1 98.75 183 PHE A CA 1
ATOM 1429 C C . PHE A 1 183 ? 5.816 23.969 4.461 1 98.75 183 PHE A C 1
ATOM 1431 O O . PHE A 1 183 ? 5.676 25.094 4.945 1 98.75 183 PHE A O 1
ATOM 1438 N N . ASP A 1 184 ? 6.004 23.672 3.238 1 97.62 184 ASP A N 1
ATOM 1439 C CA . ASP A 1 184 ? 6.004 24.719 2.217 1 97.62 184 ASP A CA 1
ATOM 1440 C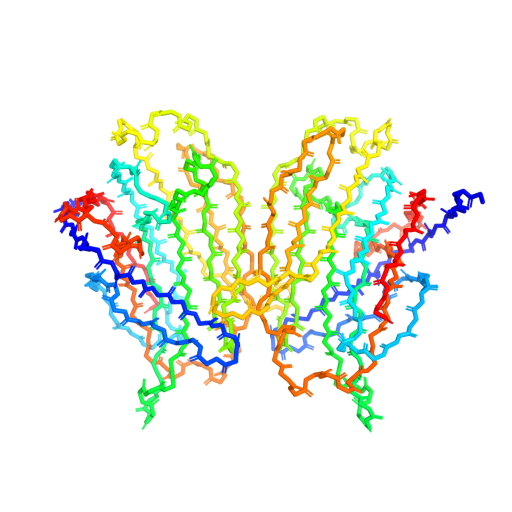 C . ASP A 1 184 ? 5.156 24.312 1.014 1 97.62 184 ASP A C 1
ATOM 1442 O O . ASP A 1 184 ? 5.039 23.125 0.705 1 97.62 184 ASP A O 1
ATOM 1446 N N . ASP A 1 185 ? 4.492 25.281 0.399 1 96.06 185 ASP A N 1
ATOM 1447 C CA . ASP A 1 185 ? 3.84 25.094 -0.893 1 96.06 185 ASP A CA 1
ATOM 1448 C C . ASP A 1 185 ? 2.713 24.062 -0.795 1 96.06 185 ASP A C 1
ATOM 1450 O O . ASP A 1 185 ? 2.648 23.125 -1.594 1 96.06 185 ASP A O 1
ATOM 1454 N N . PHE A 1 186 ? 1.966 24.25 0.288 1 98.44 186 PHE A N 1
ATOM 1455 C CA . PHE A 1 186 ? 0.823 23.359 0.487 1 98.44 186 PHE A CA 1
ATOM 1456 C C . PHE A 1 186 ? -0.359 23.812 -0.368 1 98.44 186 PHE A C 1
ATOM 1458 O O . PHE A 1 186 ? -0.978 24.844 -0.095 1 98.44 186 PHE A O 1
ATOM 1465 N N . THR A 1 187 ? -0.648 22.969 -1.403 1 98.44 187 THR A N 1
ATOM 1466 C CA . THR A 1 187 ? -1.733 23.297 -2.322 1 98.44 187 THR A CA 1
ATOM 1467 C C . THR A 1 187 ? -2.756 22.172 -2.377 1 98.44 187 THR A C 1
ATOM 1469 O O . THR A 1 187 ? -2.391 21 -2.318 1 98.44 187 THR A O 1
ATOM 1472 N N . VAL A 1 188 ? -4.016 22.547 -2.48 1 98.75 188 VAL A N 1
ATOM 1473 C CA . VAL A 1 188 ? -5.113 21.594 -2.637 1 98.75 188 VAL A CA 1
ATOM 1474 C C . VAL A 1 188 ? -6.059 22.078 -3.734 1 98.75 188 VAL A C 1
ATOM 1476 O O . VAL A 1 188 ? -6.414 23.266 -3.779 1 98.75 188 VAL A O 1
ATOM 1479 N N . GLU A 1 189 ? -6.367 21.219 -4.551 1 98.81 189 GLU A N 1
ATOM 1480 C CA . GLU A 1 189 ? -7.312 21.516 -5.621 1 98.81 189 GLU A CA 1
ATOM 1481 C C . GLU A 1 189 ? -8.609 20.734 -5.453 1 98.81 189 GLU A C 1
ATOM 1483 O O . GLU A 1 189 ? -8.578 19.516 -5.238 1 98.81 189 GLU A O 1
ATOM 1488 N N . TRP A 1 190 ? -9.648 21.438 -5.559 1 98.5 190 TRP A N 1
ATOM 1489 C CA . TRP A 1 190 ? -10.992 20.875 -5.516 1 98.5 190 TRP A CA 1
ATOM 1490 C C . TRP A 1 190 ? -11.734 21.141 -6.82 1 98.5 190 TRP A C 1
ATOM 1492 O O . TRP A 1 190 ? -11.359 22.031 -7.59 1 98.5 190 TRP A O 1
ATOM 1502 N N . ALA A 1 191 ? -12.797 20.391 -7.062 1 95.88 191 ALA A N 1
ATOM 1503 C CA . ALA A 1 191 ? -13.672 20.656 -8.211 1 95.88 191 ALA A CA 1
ATOM 1504 C C . ALA A 1 191 ? -14.562 21.859 -7.953 1 95.88 191 ALA A C 1
ATOM 1506 O O . ALA A 1 191 ? -14.922 22.141 -6.809 1 95.88 191 ALA A O 1
ATOM 1507 N N . MET B 1 1 ? 13.406 -31.391 -2.572 1 43.19 1 MET B N 1
ATOM 1508 C CA . MET B 1 1 ? 14.078 -30.734 -3.678 1 43.19 1 MET B CA 1
ATOM 1509 C C . MET B 1 1 ? 13.383 -29.422 -4.027 1 43.19 1 MET B C 1
ATOM 1511 O O . MET B 1 1 ? 12.164 -29.297 -3.889 1 43.19 1 MET B O 1
ATOM 1515 N N . ALA B 1 2 ? 14.141 -28.359 -3.994 1 57.25 2 ALA B N 1
ATOM 1516 C CA . ALA B 1 2 ? 13.5 -27.078 -4.285 1 57.25 2 ALA B CA 1
ATOM 1517 C C . ALA B 1 2 ? 12.75 -27.141 -5.613 1 57.25 2 ALA B C 1
ATOM 1519 O O . ALA B 1 2 ? 13.352 -27.406 -6.66 1 57.25 2 ALA B O 1
ATOM 1520 N N . GLN B 1 3 ? 11.469 -27.516 -5.711 1 77.44 3 GLN B N 1
ATOM 1521 C CA . GLN B 1 3 ? 10.656 -27.781 -6.887 1 77.44 3 GLN B CA 1
ATOM 1522 C C . GLN B 1 3 ? 10.516 -26.531 -7.758 1 77.44 3 GLN B C 1
ATOM 1524 O O . GLN B 1 3 ? 10.172 -25.453 -7.266 1 77.44 3 GLN B O 1
ATOM 1529 N N . CYS B 1 4 ? 11.273 -26.531 -8.977 1 92.56 4 CYS B N 1
ATOM 1530 C CA . CYS B 1 4 ? 11.172 -25.5 -10.008 1 92.56 4 CYS B CA 1
ATOM 1531 C C . CYS B 1 4 ? 9.992 -25.781 -10.938 1 92.56 4 CYS B C 1
ATOM 1533 O O . CYS B 1 4 ? 9.711 -26.938 -11.258 1 92.56 4 CYS B O 1
ATOM 1535 N N . PHE B 1 5 ? 9.242 -24.719 -11.242 1 98 5 PHE B N 1
ATOM 1536 C CA . PHE B 1 5 ? 8.148 -24.875 -12.195 1 98 5 PHE B CA 1
ATOM 1537 C C . PHE B 1 5 ? 7.93 -23.594 -12.984 1 98 5 PHE B C 1
ATOM 1539 O O . PHE B 1 5 ? 8.516 -22.562 -12.672 1 98 5 PHE B O 1
ATOM 1546 N N . ASN B 1 6 ? 7.188 -23.734 -14.062 1 98.31 6 ASN B N 1
ATOM 1547 C CA . ASN B 1 6 ? 6.879 -22.609 -14.93 1 98.31 6 ASN B CA 1
ATOM 1548 C C . ASN B 1 6 ? 5.379 -22.312 -14.953 1 98.31 6 ASN B C 1
ATOM 1550 O O . ASN B 1 6 ? 4.562 -23.219 -14.758 1 98.31 6 ASN B O 1
ATOM 1554 N N . LEU B 1 7 ? 5.078 -21.094 -15.133 1 98.31 7 LEU B N 1
ATOM 1555 C CA . LEU B 1 7 ? 3.711 -20.641 -15.344 1 98.31 7 LEU B CA 1
ATOM 1556 C C . LEU B 1 7 ? 3.643 -19.672 -16.516 1 98.31 7 LEU B C 1
ATOM 1558 O O . LEU B 1 7 ? 4.527 -18.828 -16.688 1 98.31 7 LEU B O 1
ATOM 1562 N N . SER B 1 8 ? 2.625 -19.781 -17.266 1 98.56 8 SER B N 1
ATOM 1563 C CA . SER B 1 8 ? 2.424 -18.875 -18.391 1 98.56 8 SER B CA 1
ATOM 1564 C C . SER B 1 8 ? 1.09 -18.141 -18.281 1 98.56 8 SER B C 1
ATOM 1566 O O . SER B 1 8 ? 0.111 -18.703 -17.781 1 98.56 8 SER B O 1
ATOM 1568 N N . ALA B 1 9 ? 1.081 -16.953 -18.719 1 98.69 9 ALA B N 1
ATOM 1569 C CA . ALA B 1 9 ? -0.136 -16.156 -18.766 1 98.69 9 ALA B CA 1
ATOM 1570 C C . ALA B 1 9 ? -0.348 -15.547 -20.141 1 98.69 9 ALA B C 1
ATOM 1572 O O . ALA B 1 9 ? 0.539 -14.875 -20.672 1 98.69 9 ALA B O 1
ATOM 1573 N N . GLY B 1 10 ? -1.495 -15.789 -20.734 1 98.12 10 GLY B N 1
ATOM 1574 C CA . GLY B 1 10 ? -1.852 -15.141 -21.984 1 98.12 10 GLY B CA 1
ATOM 1575 C C . GLY B 1 10 ? -2.33 -13.711 -21.797 1 98.12 10 GLY B C 1
ATOM 1576 O O . GLY B 1 10 ? -2.449 -13.234 -20.672 1 98.12 10 GLY B O 1
ATOM 1577 N N . PRO B 1 11 ? -2.668 -13.023 -22.938 1 97.81 11 PRO B N 1
ATOM 1578 C CA . PRO B 1 11 ? -3.182 -11.648 -22.859 1 97.81 11 PRO B CA 1
ATOM 1579 C C . PRO B 1 11 ? -4.492 -11.555 -22.078 1 97.81 11 PRO B C 1
ATOM 1581 O O . PRO B 1 11 ? -5.215 -12.555 -21.969 1 97.81 11 PRO B O 1
ATOM 1584 N N . ASP B 1 12 ? -4.773 -10.438 -21.438 1 97.69 12 ASP B N 1
ATOM 1585 C CA . ASP B 1 12 ? -6.031 -10.102 -20.766 1 97.69 12 ASP B CA 1
ATOM 1586 C C . ASP B 1 12 ? -6.23 -10.938 -19.516 1 97.69 12 ASP B C 1
ATOM 1588 O O . ASP B 1 12 ? -7.348 -11.367 -19.219 1 97.69 12 ASP B O 1
ATOM 1592 N N . THR B 1 13 ? -5.145 -11.273 -18.844 1 98.5 13 THR B N 1
ATOM 1593 C CA . THR B 1 13 ? -5.211 -11.93 -17.547 1 98.5 13 THR B CA 1
ATOM 1594 C C . THR B 1 13 ? -4.785 -10.969 -16.438 1 98.5 13 THR B C 1
ATOM 1596 O O . THR B 1 13 ? -3.865 -10.172 -16.625 1 98.5 13 THR B O 1
ATOM 1599 N N . ASP B 1 14 ? -5.547 -11.047 -15.305 1 98.62 14 ASP B N 1
ATOM 1600 C CA . ASP B 1 14 ? -5.219 -10.148 -14.203 1 98.62 14 ASP B CA 1
ATOM 1601 C C . ASP B 1 14 ? -5.914 -10.578 -12.914 1 98.62 14 ASP B C 1
ATOM 1603 O O . ASP B 1 14 ? -6.781 -11.453 -12.938 1 98.62 14 ASP B O 1
ATOM 1607 N N . ILE B 1 15 ? -5.465 -10.109 -11.852 1 98.81 15 ILE B N 1
ATOM 1608 C CA . ILE B 1 15 ? -6.16 -10.031 -10.57 1 98.81 15 ILE B CA 1
ATOM 1609 C C . ILE B 1 15 ? -6.211 -8.586 -10.086 1 98.81 15 ILE B C 1
ATOM 1611 O O . ILE B 1 15 ? -5.18 -8 -9.742 1 98.81 15 ILE B O 1
ATOM 1615 N N . TRP B 1 16 ? -7.398 -8 -10.148 1 98.69 16 TRP B N 1
ATOM 1616 C CA . TRP B 1 16 ? -7.57 -6.57 -9.914 1 98.69 16 TRP B CA 1
ATOM 1617 C C . TRP B 1 16 ? -9.023 -6.246 -9.586 1 98.69 16 TRP B C 1
ATOM 1619 O O . TRP B 1 16 ? -9.945 -6.883 -10.109 1 98.69 16 TRP B O 1
ATOM 1629 N N . LYS B 1 17 ? -9.195 -5.309 -8.758 1 98.44 17 LYS B N 1
ATOM 1630 C CA . LYS B 1 17 ? -10.523 -4.906 -8.305 1 98.44 17 LYS B CA 1
ATOM 1631 C C . LYS B 1 17 ? -10.594 -3.4 -8.062 1 98.44 17 LYS B C 1
ATOM 1633 O O . LYS B 1 17 ? -9.852 -2.861 -7.242 1 98.44 17 LYS B O 1
ATOM 1638 N N . LYS B 1 18 ? -11.406 -2.686 -8.797 1 98.5 18 LYS B N 1
ATOM 1639 C CA . LYS B 1 18 ? -11.484 -1.228 -8.766 1 98.5 18 LYS B CA 1
ATOM 1640 C C . LYS B 1 18 ? -12.922 -0.747 -8.938 1 98.5 18 LYS B C 1
ATOM 1642 O O . LYS B 1 18 ? -13.656 -1.273 -9.773 1 98.5 18 LYS B O 1
ATOM 1647 N N . PRO B 1 19 ? -13.297 0.256 -8.07 1 97.94 19 PRO B N 1
ATOM 1648 C CA . PRO B 1 19 ? -14.625 0.819 -8.297 1 97.94 19 PRO B CA 1
ATOM 1649 C C . PRO B 1 19 ? -14.75 1.514 -9.656 1 97.94 19 PRO B C 1
ATOM 1651 O O . PRO B 1 19 ? -13.766 2.039 -10.172 1 97.94 19 PRO B O 1
ATOM 1654 N N . PRO B 1 20 ? -15.906 1.573 -10.195 1 96.5 20 PRO B N 1
ATOM 1655 C CA . PRO B 1 20 ? -17.172 1.142 -9.594 1 96.5 20 PRO B CA 1
ATOM 1656 C C . PRO B 1 20 ? -17.453 -0.343 -9.812 1 96.5 20 PRO B C 1
ATOM 1658 O O . PRO B 1 20 ? -18.203 -0.951 -9.055 1 96.5 20 PRO B O 1
ATOM 1661 N N . THR B 1 21 ? -16.797 -0.998 -10.922 1 96.31 21 THR B N 1
ATOM 1662 C CA . THR B 1 21 ? -17.344 -2.309 -11.227 1 96.31 21 THR B CA 1
ATOM 1663 C C . THR B 1 21 ? -16.25 -3.303 -11.578 1 96.31 21 THR B C 1
ATOM 1665 O O . THR B 1 21 ? -16.5 -4.504 -11.68 1 96.31 21 THR B O 1
ATOM 1668 N N . LYS B 1 22 ? -15.094 -2.879 -11.734 1 97.44 22 LYS B N 1
ATOM 1669 C CA . LYS B 1 22 ? -14.039 -3.787 -12.188 1 97.44 22 LYS B CA 1
ATOM 1670 C C . LYS B 1 22 ? -13.727 -4.84 -11.125 1 97.44 22 LYS B C 1
ATOM 1672 O O . LYS B 1 22 ? -13.461 -4.504 -9.969 1 97.44 22 LYS B O 1
ATOM 1677 N N . ASP B 1 23 ? -13.867 -6.027 -11.492 1 97.19 23 ASP B N 1
ATOM 1678 C CA . ASP B 1 23 ? -13.5 -7.168 -10.656 1 97.19 23 ASP B CA 1
ATOM 1679 C C . ASP B 1 23 ? -13.047 -8.352 -11.508 1 97.19 23 ASP B C 1
ATOM 1681 O O . ASP B 1 23 ? -13.867 -9.141 -11.977 1 97.19 23 ASP B O 1
ATOM 1685 N N . VAL B 1 24 ? -11.75 -8.484 -11.68 1 97.75 24 VAL B N 1
ATOM 1686 C CA . VAL B 1 24 ? -11.203 -9.539 -12.523 1 97.75 24 VAL B CA 1
ATOM 1687 C C . VAL B 1 24 ? -10.297 -10.445 -11.695 1 97.75 24 VAL B C 1
ATOM 1689 O O . VAL B 1 24 ? -9.539 -9.969 -10.844 1 97.75 24 VAL B O 1
ATOM 1692 N N . PHE B 1 25 ? -10.367 -11.695 -11.875 1 98.38 25 PHE B N 1
ATOM 1693 C CA . PHE B 1 25 ? -9.57 -12.719 -11.219 1 98.38 25 PHE B CA 1
ATOM 1694 C C . PHE B 1 25 ? -9.336 -13.898 -12.148 1 98.38 25 PHE B C 1
ATOM 1696 O O . PHE B 1 25 ? -9.781 -15.016 -11.867 1 98.38 25 PHE B O 1
ATOM 1703 N N . ASN B 1 26 ? -8.602 -13.617 -13.258 1 98.69 26 ASN B N 1
ATOM 1704 C CA . ASN B 1 26 ? -8.477 -14.672 -14.258 1 98.69 26 ASN B CA 1
ATOM 1705 C C . ASN B 1 26 ? -7.016 -14.984 -14.57 1 98.69 26 ASN B C 1
ATOM 1707 O O . ASN B 1 26 ? -6.719 -15.719 -15.508 1 98.69 26 ASN B O 1
ATOM 1711 N N . ALA B 1 27 ? -6.086 -14.422 -13.812 1 98.81 27 ALA B N 1
ATOM 1712 C CA . ALA B 1 27 ? -4.68 -14.758 -14 1 98.81 27 ALA B CA 1
ATOM 1713 C C . ALA B 1 27 ? -4.406 -16.219 -13.617 1 98.81 27 ALA B C 1
ATOM 1715 O O . ALA B 1 27 ? -4.938 -16.703 -12.617 1 98.81 27 ALA B O 1
ATOM 1716 N N . PRO B 1 28 ? -3.6 -16.906 -14.406 1 98.75 28 PRO B N 1
ATOM 1717 C CA . PRO B 1 28 ? -3.18 -18.25 -13.992 1 98.75 28 PRO B CA 1
ATOM 1718 C C . PRO B 1 28 ? -2.357 -18.234 -12.703 1 98.75 28 PRO B C 1
ATOM 1720 O O . PRO B 1 28 ? -1.554 -17.328 -12.484 1 98.75 28 PRO B O 1
ATOM 1723 N N . PHE B 1 29 ? -2.586 -19.25 -11.867 1 98.75 29 PHE B N 1
ATOM 1724 C CA . PHE B 1 29 ? -1.775 -19.438 -10.672 1 98.75 29 PHE B CA 1
ATOM 1725 C C . PHE B 1 29 ? -1.68 -20.922 -10.305 1 98.75 29 PHE B C 1
ATOM 1727 O O . PHE B 1 29 ? -2.527 -21.719 -10.703 1 98.75 29 PHE B O 1
ATOM 1734 N N . THR B 1 30 ? -0.582 -21.281 -9.695 1 98.25 30 THR B N 1
ATOM 1735 C CA . THR B 1 30 ? -0.349 -22.609 -9.164 1 98.25 30 THR B CA 1
ATOM 1736 C C . THR B 1 30 ? -0.282 -22.578 -7.641 1 98.25 30 THR B C 1
ATOM 1738 O O . THR B 1 30 ? 0.622 -21.969 -7.062 1 98.25 30 THR B O 1
ATOM 1741 N N . THR B 1 31 ? -1.237 -23.312 -7.004 1 98.56 31 THR B N 1
ATOM 1742 C CA . THR B 1 31 ? -1.309 -23.344 -5.551 1 98.56 31 THR B CA 1
ATOM 1743 C C . THR B 1 31 ? -0.237 -24.266 -4.973 1 98.56 31 THR B C 1
ATOM 1745 O O . THR B 1 31 ? -0.096 -25.406 -5.402 1 98.56 31 THR B O 1
ATOM 1748 N N . HIS B 1 32 ? 0.521 -23.719 -4.086 1 98.56 32 HIS B N 1
ATOM 1749 C CA . HIS B 1 32 ? 1.451 -24.516 -3.311 1 98.56 32 HIS B CA 1
ATOM 1750 C C . HIS B 1 32 ? 0.72 -25.328 -2.246 1 98.56 32 HIS B C 1
ATOM 1752 O O . HIS B 1 32 ? 0.851 -26.562 -2.191 1 98.56 32 HIS B O 1
ATOM 1758 N N . SER B 1 33 ? -0.034 -24.656 -1.432 1 98.62 33 SER B N 1
ATOM 1759 C CA . SER B 1 33 ? -0.788 -25.281 -0.351 1 98.62 33 SER B CA 1
ATOM 1760 C C . SER B 1 33 ? -1.937 -24.406 0.112 1 98.62 33 SER B C 1
ATOM 1762 O O . SER B 1 33 ? -1.972 -23.203 -0.202 1 98.62 33 SER B O 1
ATOM 1764 N N . SER B 1 34 ? -2.889 -25.016 0.768 1 98.44 34 SER B N 1
ATOM 1765 C CA . SER B 1 34 ? -4.086 -24.359 1.281 1 98.44 34 SER B CA 1
ATOM 1766 C C . SER B 1 34 ? -4.379 -24.781 2.717 1 98.44 34 SER B C 1
ATOM 1768 O O . SER B 1 34 ? -4.355 -25.969 3.035 1 98.44 34 SER B O 1
ATOM 1770 N N . ASN B 1 35 ? -4.566 -23.844 3.547 1 98.62 35 ASN B N 1
ATOM 1771 C CA . ASN B 1 35 ? -4.93 -24.094 4.941 1 98.62 35 ASN B CA 1
ATOM 1772 C C . ASN B 1 35 ? -5.73 -22.922 5.516 1 98.62 35 ASN B C 1
ATOM 1774 O O . ASN B 1 35 ? -5.918 -21.906 4.855 1 98.62 35 ASN B O 1
ATOM 1778 N N . PRO B 1 36 ? -6.332 -23.062 6.719 1 98.38 36 PRO B N 1
ATOM 1779 C CA . PRO B 1 36 ? -6.984 -21.922 7.355 1 98.38 36 PRO B CA 1
ATOM 1780 C C . PRO B 1 36 ? -6.051 -20.734 7.52 1 98.38 36 PRO B C 1
ATOM 1782 O O . PRO B 1 36 ? -4.879 -20.906 7.871 1 98.38 36 PRO B O 1
ATOM 1785 N N . MET B 1 37 ? -6.586 -19.547 7.258 1 98.31 37 MET B N 1
ATOM 1786 C CA . MET B 1 37 ? -5.836 -18.297 7.281 1 98.31 37 MET B CA 1
ATOM 1787 C C . MET B 1 37 ? -5.059 -18.156 8.586 1 98.31 37 MET B C 1
ATOM 1789 O O . MET B 1 37 ? -3.91 -17.719 8.586 1 98.31 37 MET B O 1
ATOM 1793 N N . GLY B 1 38 ? -5.645 -18.562 9.664 1 97.62 38 GLY B N 1
ATOM 1794 C CA . GLY B 1 38 ? -5.035 -18.375 10.977 1 97.62 38 GLY B CA 1
ATOM 1795 C C . GLY B 1 38 ? -3.768 -19.188 11.156 1 97.62 38 GLY B C 1
ATOM 1796 O O . GLY B 1 38 ? -3.004 -18.953 12.094 1 97.62 38 GLY B O 1
ATOM 1797 N N . GLN B 1 39 ? -3.424 -20.141 10.242 1 98.38 39 GLN B N 1
ATOM 1798 C CA . GLN B 1 39 ? -2.277 -21.031 10.375 1 98.38 39 GLN B CA 1
ATOM 1799 C C . GLN B 1 39 ? -1.097 -20.547 9.547 1 98.38 39 GLN B C 1
ATOM 1801 O O . GLN B 1 39 ? 0.004 -21.094 9.633 1 98.38 39 GLN B O 1
ATOM 1806 N N . PHE B 1 40 ? -1.276 -19.516 8.766 1 98.81 40 PHE B N 1
ATOM 1807 C CA . PHE B 1 40 ? -0.219 -19.031 7.883 1 98.81 40 PHE B CA 1
ATOM 1808 C C . PHE B 1 40 ? 0.932 -18.438 8.688 1 98.81 40 PHE B C 1
ATOM 1810 O O . PHE B 1 40 ? 0.712 -17.656 9.609 1 98.81 40 PHE B O 1
ATOM 1817 N N . ARG B 1 41 ? 2.133 -18.781 8.297 1 98.75 41 ARG B N 1
ATOM 1818 C CA . ARG B 1 41 ? 3.309 -18.219 8.969 1 98.75 41 ARG B CA 1
ATOM 1819 C C . ARG B 1 41 ? 4.18 -17.453 7.988 1 98.75 41 ARG B C 1
ATOM 1821 O O . ARG B 1 41 ? 4.586 -16.312 8.273 1 98.75 41 ARG B O 1
ATOM 1828 N N . SER B 1 42 ? 4.508 -18.047 6.855 1 98.88 42 SER B N 1
ATOM 1829 C CA . SER B 1 42 ? 5.355 -17.344 5.895 1 98.88 42 SER B CA 1
ATOM 1830 C C . SER B 1 42 ? 5.324 -18.047 4.531 1 98.88 42 SER B C 1
ATOM 1832 O O . SER B 1 42 ? 4.918 -19.203 4.426 1 98.88 42 SER B O 1
ATOM 1834 N N . ALA B 1 43 ? 5.695 -17.359 3.545 1 98.88 43 ALA B N 1
ATOM 1835 C CA . ALA B 1 43 ? 5.891 -17.875 2.193 1 98.88 43 ALA B CA 1
ATOM 1836 C C . ALA B 1 43 ? 7.008 -17.125 1.477 1 98.88 43 ALA B C 1
ATOM 1838 O O . ALA B 1 43 ? 7.18 -15.922 1.675 1 98.88 43 ALA B O 1
ATOM 1839 N N . GLN B 1 44 ? 7.734 -17.828 0.67 1 98.75 44 GLN B N 1
ATOM 1840 C CA . GLN B 1 44 ? 8.82 -17.234 -0.099 1 98.75 44 GLN B CA 1
ATOM 1841 C C . GLN B 1 44 ? 8.977 -17.922 -1.453 1 98.75 44 GLN B C 1
ATOM 1843 O O . GLN B 1 44 ? 8.828 -19.141 -1.556 1 98.75 44 GLN B O 1
ATOM 1848 N N . VAL B 1 45 ? 9.312 -17.156 -2.451 1 98.75 45 VAL B N 1
ATOM 1849 C CA . VAL B 1 45 ? 9.578 -17.75 -3.76 1 98.75 45 VAL B CA 1
ATOM 1850 C C . VAL B 1 45 ? 10.555 -16.859 -4.535 1 98.75 45 VAL B C 1
ATOM 1852 O O . VAL B 1 45 ? 10.602 -15.648 -4.32 1 98.75 45 VAL B O 1
ATOM 1855 N N . THR B 1 46 ? 11.375 -17.438 -5.324 1 98.69 46 THR B N 1
ATOM 1856 C CA . THR B 1 46 ? 12.195 -16.75 -6.32 1 98.69 46 THR B CA 1
ATOM 1857 C C . THR B 1 46 ? 11.633 -16.969 -7.723 1 98.69 46 THR B C 1
ATOM 1859 O O . THR B 1 46 ? 11.203 -18.078 -8.062 1 98.69 46 THR B O 1
ATOM 1862 N N . PHE B 1 47 ? 11.625 -15.914 -8.516 1 98.88 47 PHE B N 1
ATOM 1863 C CA . PHE B 1 47 ? 11.031 -16.047 -9.844 1 98.88 47 PHE B CA 1
ATOM 1864 C C . PHE B 1 47 ? 11.695 -15.094 -10.828 1 98.88 47 PHE B C 1
ATOM 1866 O O . PHE B 1 47 ? 12.344 -14.125 -10.43 1 98.88 47 PHE B O 1
ATOM 1873 N N . SER B 1 48 ? 11.516 -15.367 -12.078 1 98.81 48 SER B N 1
ATOM 1874 C CA . SER B 1 48 ? 12.008 -14.539 -13.172 1 98.81 48 SER B CA 1
ATOM 1875 C C . SER B 1 48 ? 11.086 -14.617 -14.383 1 98.81 48 SER B C 1
ATOM 1877 O O . SER B 1 48 ? 10.398 -15.617 -14.586 1 98.81 48 SER B O 1
ATOM 1879 N N . ALA B 1 49 ? 11.031 -13.648 -15.094 1 98.88 49 ALA B N 1
ATOM 1880 C CA . ALA B 1 49 ? 10.32 -13.539 -16.359 1 98.88 49 ALA B CA 1
ATOM 1881 C C . ALA B 1 49 ? 10.898 -12.414 -17.219 1 98.88 49 ALA B C 1
ATOM 1883 O O . ALA B 1 49 ? 11.625 -11.555 -16.719 1 98.88 49 ALA B O 1
ATOM 1884 N N . ALA B 1 50 ? 10.648 -12.461 -18.484 1 98.69 50 ALA B N 1
ATOM 1885 C CA . ALA B 1 50 ? 10.906 -11.32 -19.359 1 98.69 50 ALA B CA 1
ATOM 1886 C C . ALA B 1 50 ? 9.664 -10.445 -19.516 1 98.69 50 ALA B C 1
ATOM 1888 O O . ALA B 1 50 ? 8.711 -10.82 -20.203 1 98.69 50 ALA B O 1
ATOM 1889 N N . TYR B 1 51 ? 9.688 -9.359 -18.875 1 98.5 51 TYR B N 1
ATOM 1890 C CA . TYR B 1 51 ? 8.539 -8.461 -18.859 1 98.5 51 TYR B CA 1
ATOM 1891 C C . TYR B 1 51 ? 8.555 -7.543 -20.078 1 98.5 51 TYR B C 1
ATOM 1893 O O . TYR B 1 51 ? 9.445 -6.703 -20.219 1 98.5 51 TYR B O 1
ATOM 1901 N N . THR B 1 52 ? 7.559 -7.656 -20.875 1 97.44 52 THR B N 1
ATOM 1902 C CA . THR B 1 52 ? 7.637 -6.926 -22.141 1 97.44 52 THR B CA 1
ATOM 1903 C C . THR B 1 52 ? 6.395 -6.062 -22.344 1 97.44 52 THR B C 1
ATOM 1905 O O . THR B 1 52 ? 6.434 -5.074 -23.078 1 97.44 52 THR B O 1
ATOM 1908 N N . GLN B 1 53 ? 5.297 -6.453 -21.734 1 97.75 53 GLN B N 1
ATOM 1909 C CA . GLN B 1 53 ? 4.055 -5.707 -21.891 1 97.75 53 GLN B CA 1
ATOM 1910 C C . GLN B 1 53 ? 3.68 -4.992 -20.594 1 97.75 53 GLN B C 1
ATOM 1912 O O . GLN B 1 53 ? 3.955 -5.488 -19.5 1 97.75 53 GLN B O 1
ATOM 1917 N N . ARG B 1 54 ? 3.029 -3.844 -20.781 1 96.44 54 ARG B N 1
ATOM 1918 C CA . ARG B 1 54 ? 2.568 -3.088 -19.625 1 96.44 54 ARG B CA 1
ATOM 1919 C C . ARG B 1 54 ? 1.766 -3.975 -18.672 1 96.44 54 ARG B C 1
ATOM 1921 O O . ARG B 1 54 ? 0.844 -4.672 -19.094 1 96.44 54 ARG B O 1
ATOM 1928 N N . TYR B 1 55 ? 2.195 -4.035 -17.406 1 97.75 55 TYR B N 1
ATOM 1929 C CA . TYR B 1 55 ? 1.549 -4.715 -16.297 1 97.75 55 TYR B CA 1
ATOM 1930 C C . TYR B 1 55 ? 1.819 -6.211 -16.328 1 97.75 55 TYR B C 1
ATOM 1932 O O . TYR B 1 55 ? 1.135 -6.992 -15.672 1 97.75 55 TYR B O 1
ATOM 1940 N N . ASP B 1 56 ? 2.816 -6.645 -17.203 1 98.69 56 ASP B N 1
ATOM 1941 C CA . ASP B 1 56 ? 3.307 -8 -16.984 1 98.69 56 ASP B CA 1
ATOM 1942 C C . ASP B 1 56 ? 3.689 -8.219 -15.531 1 98.69 56 ASP B C 1
ATOM 1944 O O . ASP B 1 56 ? 4.375 -7.391 -14.93 1 98.69 56 ASP B O 1
ATOM 1948 N N . GLN B 1 57 ? 3.258 -9.328 -14.961 1 98.75 57 GLN B N 1
ATOM 1949 C CA . GLN B 1 57 ? 3.58 -9.508 -13.547 1 98.75 57 GLN B CA 1
ATOM 1950 C C . GLN B 1 57 ? 3.811 -10.977 -13.219 1 98.75 57 GLN B C 1
ATOM 1952 O O . GLN B 1 57 ? 3.26 -11.859 -13.875 1 98.75 57 GLN B O 1
ATOM 1957 N N . ALA B 1 58 ? 4.621 -11.266 -12.258 1 98.94 58 ALA B N 1
ATOM 1958 C CA . ALA B 1 58 ? 4.867 -12.57 -11.656 1 98.94 58 ALA B CA 1
ATOM 1959 C C . ALA B 1 58 ? 5.184 -12.438 -10.172 1 98.94 58 ALA B C 1
ATOM 1961 O O . ALA B 1 58 ? 5.789 -11.453 -9.742 1 98.94 58 ALA B O 1
ATOM 1962 N N . GLY B 1 59 ? 4.75 -13.453 -9.391 1 98.88 59 GLY B N 1
ATOM 1963 C CA . GLY B 1 59 ? 5.066 -13.438 -7.969 1 98.88 59 GLY B CA 1
ATOM 1964 C C . GLY B 1 59 ? 4.176 -14.352 -7.152 1 98.88 59 GLY B C 1
ATOM 1965 O O . GLY B 1 59 ? 3.83 -15.453 -7.594 1 98.88 59 GLY B O 1
ATOM 1966 N N . LEU B 1 60 ? 3.895 -13.922 -5.902 1 98.94 60 LEU B N 1
ATOM 1967 C CA . LEU B 1 60 ? 3.061 -14.672 -4.965 1 98.94 60 LEU B CA 1
ATOM 1968 C C . LEU B 1 60 ? 1.623 -14.164 -4.996 1 98.94 60 LEU B C 1
ATOM 1970 O O . LEU B 1 60 ? 1.388 -12.961 -5.152 1 98.94 60 LEU B O 1
ATOM 1974 N N . LEU B 1 61 ? 0.75 -15.07 -4.801 1 98.94 61 LEU B N 1
ATOM 1975 C CA . LEU B 1 61 ? -0.665 -14.789 -4.586 1 98.94 61 LEU B CA 1
ATOM 1976 C C . LEU B 1 61 ? -1.154 -15.422 -3.287 1 98.94 61 LEU B C 1
ATOM 1978 O O . LEU B 1 61 ? -0.875 -16.594 -3.014 1 98.94 61 LEU B O 1
ATOM 1982 N N . PHE B 1 62 ? -1.804 -14.672 -2.49 1 98.94 62 PHE B N 1
ATOM 1983 C CA . PHE B 1 62 ? -2.572 -15.102 -1.33 1 98.94 62 PHE B CA 1
ATOM 1984 C C . PHE B 1 62 ? -4.062 -14.867 -1.548 1 98.94 62 PHE B C 1
ATOM 1986 O O . PHE B 1 62 ? -4.516 -13.719 -1.574 1 98.94 62 PHE B O 1
ATOM 1993 N N . ARG B 1 63 ? -4.73 -15.938 -1.704 1 98.88 63 ARG B N 1
ATOM 1994 C CA . ARG B 1 63 ? -6.168 -15.836 -1.935 1 98.88 63 ARG B CA 1
ATOM 1995 C C . ARG B 1 63 ? -6.953 -16.312 -0.716 1 98.88 63 ARG B C 1
ATOM 1997 O O . ARG B 1 63 ? -6.812 -17.453 -0.289 1 98.88 63 ARG B O 1
ATOM 2004 N N . LEU B 1 64 ? -7.742 -15.438 -0.144 1 98.81 64 LEU B N 1
ATOM 2005 C CA . LEU B 1 64 ? -8.648 -15.773 0.947 1 98.81 64 LEU B CA 1
ATOM 2006 C C . LEU B 1 64 ? -10.062 -16 0.427 1 98.81 64 LEU B C 1
ATOM 2008 O O . LEU B 1 64 ? -10.641 -15.117 -0.214 1 98.81 64 LEU B O 1
ATOM 2012 N N . THR B 1 65 ? -10.562 -17.125 0.754 1 98.25 65 THR B N 1
ATOM 2013 C CA . THR B 1 65 ? -11.906 -17.469 0.307 1 98.25 65 THR B CA 1
ATOM 2014 C C . THR B 1 65 ? -12.859 -17.609 1.496 1 98.25 65 THR B C 1
ATOM 2016 O O . THR B 1 65 ? -12.547 -18.297 2.467 1 98.25 65 THR B O 1
ATOM 2019 N N . HIS B 1 66 ? -13.953 -16.969 1.39 1 96.81 66 HIS B N 1
ATOM 2020 C CA . HIS B 1 66 ? -14.984 -17.078 2.414 1 96.81 66 HIS B CA 1
ATOM 2021 C C . HIS B 1 66 ? -15.477 -18.516 2.549 1 96.81 66 HIS B C 1
ATOM 2023 O O . HIS B 1 66 ? -15.656 -19.203 1.545 1 96.81 66 HIS B O 1
ATOM 2029 N N . PRO B 1 67 ? -15.727 -18.984 3.727 1 94.38 67 PRO B N 1
ATOM 2030 C CA . PRO B 1 67 ? -16.078 -20.391 3.912 1 94.38 67 PRO B CA 1
ATOM 2031 C C . PRO B 1 67 ? -17.391 -20.766 3.229 1 94.38 67 PRO B C 1
ATOM 2033 O O . PRO B 1 67 ? -17.547 -21.891 2.752 1 94.38 67 PRO B O 1
ATOM 2036 N N . THR B 1 68 ? -18.266 -19.781 3.158 1 94.75 68 THR B N 1
ATOM 2037 C CA . THR B 1 68 ? -19.594 -20.156 2.658 1 94.75 68 THR B CA 1
ATOM 2038 C C . THR B 1 68 ? -19.969 -19.312 1.445 1 94.75 68 THR B C 1
ATOM 2040 O O . THR B 1 68 ? -20.984 -19.562 0.799 1 94.75 68 THR B O 1
ATOM 2043 N N . GLN B 1 69 ? -19.219 -18.25 1.177 1 94.19 69 GLN B N 1
ATOM 2044 C CA . GLN B 1 69 ? -19.469 -17.391 0.023 1 94.19 69 GLN B CA 1
ATOM 2045 C C . GLN B 1 69 ? -18.203 -17.219 -0.809 1 94.19 69 GLN B C 1
ATOM 2047 O O . GLN B 1 69 ? -17.547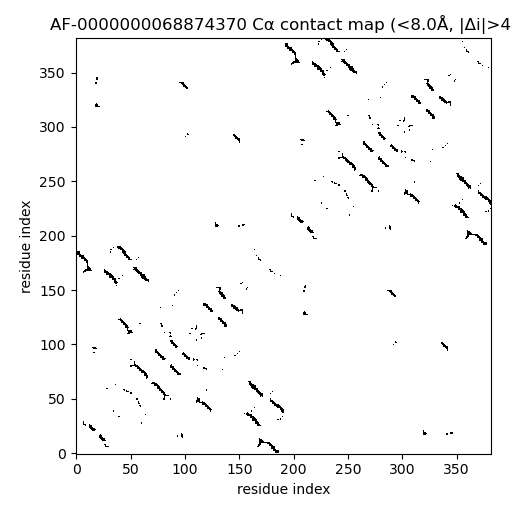 -16.172 -0.743 1 94.19 69 GLN B O 1
ATOM 2052 N N . PRO B 1 70 ? -17.922 -18.125 -1.63 1 87.38 70 PRO B N 1
ATOM 2053 C CA . PRO B 1 70 ? -16.641 -18.156 -2.336 1 87.38 70 PRO B CA 1
ATOM 2054 C C . PRO B 1 70 ? -16.453 -16.953 -3.27 1 87.38 70 PRO B C 1
ATOM 2056 O O . PRO B 1 70 ? -15.328 -16.594 -3.607 1 87.38 70 PRO B O 1
ATOM 2059 N N . ALA B 1 71 ? -17.547 -16.344 -3.68 1 89.56 71 ALA B N 1
ATOM 2060 C CA . ALA B 1 71 ? -17.469 -15.148 -4.527 1 89.56 71 ALA B CA 1
ATOM 2061 C C . ALA B 1 71 ? -16.891 -13.969 -3.756 1 89.56 71 ALA B C 1
ATOM 2063 O O . ALA B 1 71 ? -16.406 -13.008 -4.355 1 89.56 71 ALA B O 1
ATOM 2064 N N . GLN B 1 72 ? -16.984 -14.07 -2.449 1 93.38 72 GLN B N 1
ATOM 2065 C CA . GLN B 1 72 ? -16.375 -13.047 -1.602 1 93.38 72 GLN B CA 1
ATOM 2066 C C . GLN B 1 72 ? -14.93 -13.383 -1.274 1 93.38 72 GLN B C 1
ATOM 2068 O O . GLN B 1 72 ? -14.656 -14.047 -0.269 1 93.38 72 GLN B O 1
ATOM 2073 N N . ARG B 1 73 ? -14.062 -13.008 -2.098 1 97.06 73 ARG B N 1
ATOM 2074 C CA . ARG B 1 73 ? -12.648 -13.297 -1.893 1 97.06 73 ARG B CA 1
ATOM 2075 C C . ARG B 1 73 ? -11.883 -12.023 -1.549 1 97.06 73 ARG B C 1
ATOM 2077 O O . ARG B 1 73 ? -12.273 -10.922 -1.944 1 97.06 73 ARG B O 1
ATOM 2084 N N . LYS B 1 74 ? -10.922 -12.133 -0.812 1 98.69 74 LYS B N 1
ATOM 2085 C CA . LYS B 1 74 ? -9.875 -11.156 -0.543 1 98.69 74 LYS B CA 1
ATOM 2086 C C . LYS B 1 74 ? -8.5 -11.695 -0.943 1 98.69 74 LYS B C 1
ATOM 2088 O O . LYS B 1 74 ? -8.312 -12.914 -1.022 1 98.69 74 LYS B O 1
ATOM 2093 N N . TRP B 1 75 ? -7.598 -10.828 -1.261 1 98.88 75 TRP B N 1
ATOM 2094 C CA . TRP B 1 75 ? -6.332 -11.375 -1.739 1 98.88 75 TRP B CA 1
ATOM 2095 C C . TRP B 1 75 ? -5.207 -10.352 -1.58 1 98.88 75 TRP B C 1
ATOM 2097 O O . TRP B 1 75 ? -5.461 -9.156 -1.431 1 98.88 75 TRP B O 1
ATOM 2107 N N . VAL B 1 76 ? -4.047 -10.836 -1.505 1 98.94 76 VAL B N 1
ATOM 2108 C CA . VAL B 1 76 ? -2.787 -10.109 -1.596 1 98.94 76 VAL B CA 1
ATOM 2109 C C . VAL B 1 76 ? -1.918 -10.711 -2.695 1 98.94 76 VAL B C 1
ATOM 2111 O O . VAL B 1 76 ? -1.838 -11.938 -2.832 1 98.94 76 VAL B O 1
ATOM 2114 N N . LYS B 1 77 ? -1.312 -9.938 -3.514 1 99 77 LYS B N 1
ATOM 2115 C CA . LYS B 1 77 ? -0.282 -10.422 -4.43 1 99 77 LYS B CA 1
ATOM 2116 C C . LYS B 1 77 ? 0.957 -9.531 -4.379 1 99 77 LYS B C 1
ATOM 2118 O O . LYS B 1 77 ? 0.854 -8.328 -4.145 1 99 77 LYS B O 1
ATOM 2123 N N . THR B 1 78 ? 2.076 -10.102 -4.562 1 99 78 THR B N 1
ATOM 2124 C CA . THR B 1 78 ? 3.33 -9.359 -4.496 1 99 78 THR B CA 1
ATOM 2125 C C . THR B 1 78 ? 4.383 -9.992 -5.398 1 99 78 THR B C 1
ATOM 2127 O O . THR B 1 78 ? 4.438 -11.219 -5.527 1 99 78 THR B O 1
ATOM 2130 N N . GLY B 1 79 ? 5.172 -9.188 -6.047 1 98.94 79 GLY B N 1
ATOM 2131 C CA . GLY B 1 79 ? 6.215 -9.594 -6.977 1 98.94 79 GLY B CA 1
ATOM 2132 C C . GLY B 1 79 ? 6.754 -8.445 -7.805 1 98.94 79 GLY B C 1
ATOM 2133 O O . GLY B 1 79 ? 7.102 -7.391 -7.266 1 98.94 79 GLY B O 1
ATOM 2134 N N . ILE B 1 80 ? 6.93 -8.727 -9.109 1 98.94 80 ILE B N 1
ATOM 2135 C CA . ILE B 1 80 ? 7.367 -7.715 -10.07 1 98.94 80 ILE B CA 1
ATOM 2136 C C . ILE B 1 80 ? 6.23 -7.395 -11.039 1 98.94 80 ILE B C 1
ATOM 2138 O O . ILE B 1 80 ? 5.516 -8.297 -11.484 1 98.94 80 ILE B O 1
ATOM 2142 N N . GLU B 1 81 ? 6.055 -6.227 -11.352 1 98.94 81 GLU B N 1
ATOM 2143 C CA . GLU B 1 81 ? 5.133 -5.766 -12.383 1 98.94 81 GLU B CA 1
ATOM 2144 C C . GLU B 1 81 ? 5.773 -4.691 -13.258 1 98.94 81 GLU B C 1
ATOM 2146 O O . GLU B 1 81 ? 6.461 -3.801 -12.758 1 98.94 81 GLU B O 1
ATOM 2151 N N . LEU B 1 82 ? 5.629 -4.812 -14.555 1 98.69 82 LEU B N 1
ATOM 2152 C CA . LEU B 1 82 ? 6.145 -3.803 -15.469 1 98.69 82 LEU B CA 1
ATOM 2153 C C . LEU B 1 82 ? 5.215 -2.594 -15.523 1 98.69 82 LEU B C 1
ATOM 2155 O O . LEU B 1 82 ? 4.062 -2.711 -15.938 1 98.69 82 LEU B O 1
ATOM 2159 N N . TYR B 1 83 ? 5.68 -1.463 -15.133 1 97.62 83 TYR B N 1
ATOM 2160 C CA . TYR B 1 83 ? 4.906 -0.227 -15.133 1 97.62 83 TYR B CA 1
ATOM 2161 C C . TYR B 1 83 ? 5.781 0.966 -15.5 1 97.62 83 TYR B C 1
ATOM 2163 O O . TYR B 1 83 ? 6.879 1.124 -14.969 1 97.62 83 TYR B O 1
ATOM 2171 N N . GLU B 1 84 ? 5.34 1.742 -16.375 1 95.75 84 GLU B N 1
ATOM 2172 C CA . GLU B 1 84 ? 6.074 2.877 -16.922 1 95.75 84 GLU B CA 1
ATOM 2173 C C . GLU B 1 84 ? 7.43 2.445 -17.469 1 95.75 84 GLU B C 1
ATOM 2175 O O . GLU B 1 84 ? 8.445 3.107 -17.219 1 95.75 84 GLU B O 1
ATOM 2180 N N . GLY B 1 85 ? 7.453 1.287 -18.062 1 96.06 85 GLY B N 1
ATOM 2181 C CA . GLY B 1 85 ? 8.617 0.785 -18.781 1 96.06 85 GLY B CA 1
ATOM 2182 C C . GLY B 1 85 ? 9.68 0.213 -17.844 1 96.06 85 GLY B C 1
ATOM 2183 O O . GLY B 1 85 ? 10.773 -0.135 -18.297 1 96.06 85 GLY B O 1
ATOM 2184 N N . ARG B 1 86 ? 9.352 0.097 -16.578 1 97.5 86 ARG B N 1
ATOM 2185 C CA . ARG B 1 86 ? 10.312 -0.421 -15.602 1 97.5 86 ARG B CA 1
ATOM 2186 C C . ARG B 1 86 ? 9.711 -1.565 -14.797 1 97.5 86 ARG B C 1
ATOM 2188 O O . ARG B 1 86 ? 8.539 -1.507 -14.398 1 97.5 86 ARG B O 1
ATOM 2195 N N . PRO B 1 87 ? 10.562 -2.646 -14.664 1 98.75 87 PRO B N 1
ATOM 2196 C CA . PRO B 1 87 ? 10.109 -3.596 -13.648 1 98.75 87 PRO B CA 1
ATOM 2197 C C . PRO B 1 87 ? 10.094 -2.994 -12.242 1 98.75 87 PRO B C 1
ATOM 2199 O O . PRO B 1 87 ? 11.07 -2.365 -11.828 1 98.75 87 PRO B O 1
ATOM 2202 N N . ARG B 1 88 ? 8.992 -3.146 -11.555 1 98.75 88 ARG B N 1
ATOM 2203 C CA . ARG B 1 88 ? 8.844 -2.586 -10.219 1 98.75 88 ARG B CA 1
ATOM 2204 C C . ARG B 1 88 ? 8.438 -3.66 -9.219 1 98.75 88 ARG B C 1
ATOM 2206 O O . ARG B 1 88 ? 7.66 -4.559 -9.547 1 98.75 88 ARG B O 1
ATOM 2213 N N . LEU B 1 89 ? 9.102 -3.576 -8.023 1 98.88 89 LEU B N 1
ATOM 2214 C CA . LEU B 1 89 ? 8.469 -4.293 -6.922 1 98.88 89 LEU B CA 1
ATOM 2215 C C . LEU B 1 89 ? 7.02 -3.844 -6.742 1 98.88 89 LEU B C 1
ATOM 2217 O O . LEU B 1 89 ? 6.738 -2.645 -6.688 1 98.88 89 LEU B O 1
ATOM 2221 N N . SER B 1 90 ? 6.168 -4.777 -6.723 1 98.94 90 SER B N 1
ATOM 2222 C CA . SER B 1 90 ? 4.73 -4.539 -6.793 1 98.94 90 SER B CA 1
ATOM 2223 C C . SER B 1 90 ? 3.982 -5.34 -5.73 1 98.94 90 SER B C 1
ATOM 2225 O O . SER B 1 90 ? 4.16 -6.555 -5.625 1 98.94 90 SER B O 1
ATOM 2227 N N . THR B 1 91 ? 3.188 -4.68 -4.863 1 98.94 91 THR B N 1
ATOM 2228 C CA . THR B 1 91 ? 2.316 -5.336 -3.898 1 98.94 91 THR B CA 1
ATOM 2229 C C . THR B 1 91 ? 0.904 -4.762 -3.965 1 98.94 91 THR B C 1
ATOM 2231 O O . THR B 1 91 ? 0.723 -3.543 -3.961 1 98.94 91 THR B O 1
ATOM 2234 N N . VAL B 1 92 ? -0.056 -5.629 -4.094 1 98.94 92 VAL B N 1
ATOM 2235 C CA . VAL B 1 92 ? -1.461 -5.238 -4.059 1 98.94 92 VAL B CA 1
ATOM 2236 C C . VAL B 1 92 ? -2.168 -5.953 -2.91 1 98.94 92 VAL B C 1
ATOM 2238 O O . VAL B 1 92 ? -2.018 -7.164 -2.736 1 98.94 92 VAL B O 1
ATOM 2241 N N . SER B 1 93 ? -2.771 -5.23 -2.086 1 98.88 93 SER B N 1
ATOM 2242 C CA . SER B 1 93 ? -3.672 -5.742 -1.057 1 98.88 93 SER B CA 1
ATOM 2243 C C . SER B 1 93 ? -5.125 -5.414 -1.382 1 98.88 93 SER B C 1
ATOM 2245 O O . SER B 1 93 ? -5.457 -4.266 -1.688 1 98.88 93 SER B O 1
ATOM 2247 N N . CYS B 1 94 ? -5.973 -6.426 -1.325 1 98.81 94 CYS B N 1
ATOM 2248 C CA . CYS B 1 94 ? -7.379 -6.215 -1.647 1 98.81 94 CYS B CA 1
ATOM 2249 C C . CYS B 1 94 ? -8.281 -6.73 -0.529 1 98.81 94 CYS B C 1
ATOM 2251 O O . CYS B 1 94 ? -8.727 -7.879 -0.567 1 98.81 94 CYS B O 1
ATOM 2253 N N . ASP B 1 95 ? -8.57 -5.859 0.421 1 98.06 95 ASP B N 1
ATOM 2254 C CA . ASP B 1 95 ? -9.594 -6.129 1.427 1 98.06 95 ASP B CA 1
ATOM 2255 C C . ASP B 1 95 ? -11 -5.93 0.854 1 98.06 95 ASP B C 1
ATOM 2257 O O . ASP B 1 95 ? -11.773 -6.883 0.754 1 98.06 95 ASP B O 1
ATOM 2261 N N . THR B 1 96 ? -11.266 -4.668 0.391 1 97.12 96 THR B N 1
ATOM 2262 C CA . THR B 1 96 ? -12.5 -4.371 -0.339 1 97.12 96 THR B CA 1
ATOM 2263 C C . THR B 1 96 ? -12.195 -4.066 -1.804 1 97.12 96 THR B C 1
ATOM 2265 O O . THR B 1 96 ? -12.789 -4.668 -2.703 1 97.12 96 THR B O 1
ATOM 2268 N N . TRP B 1 97 ? -11.344 -3.121 -2.027 1 98.5 97 TRP B N 1
ATOM 2269 C CA . TRP B 1 97 ? -10.828 -2.74 -3.34 1 98.5 97 TRP B CA 1
ATOM 2270 C C . TRP B 1 97 ? -9.305 -2.834 -3.377 1 98.5 97 TRP B C 1
ATOM 2272 O O . TRP B 1 97 ? -8.648 -2.836 -2.332 1 98.5 97 TRP B O 1
ATOM 2282 N N . ALA B 1 98 ? -8.742 -2.961 -4.578 1 98.69 98 ALA B N 1
ATOM 2283 C CA . ALA B 1 98 ? -7.301 -3.1 -4.742 1 98.69 98 ALA B CA 1
ATOM 2284 C C . ALA B 1 98 ? -6.574 -1.839 -4.281 1 98.69 98 ALA B C 1
ATOM 2286 O O . ALA B 1 98 ? -7.035 -0.723 -4.527 1 98.69 98 ALA B O 1
ATOM 2287 N N . ASP B 1 99 ? -5.52 -1.99 -3.58 1 98.88 99 ASP B N 1
ATOM 2288 C CA . ASP B 1 99 ? -4.57 -0.971 -3.141 1 98.88 99 ASP B CA 1
ATOM 2289 C C . ASP B 1 99 ? -3.143 -1.356 -3.512 1 98.88 99 ASP B C 1
ATOM 2291 O O . ASP B 1 99 ? -2.572 -2.283 -2.928 1 98.88 99 ASP B O 1
ATOM 2295 N N . TRP B 1 100 ? -2.508 -0.624 -4.5 1 98.94 100 TRP B N 1
ATOM 2296 C CA . TRP B 1 100 ? -1.318 -1.073 -5.219 1 98.94 100 TRP B CA 1
ATOM 2297 C C . TRP B 1 100 ? -0.13 -0.162 -4.926 1 98.94 100 TRP B C 1
ATOM 2299 O O . TRP B 1 100 ? -0.157 1.027 -5.25 1 98.94 100 TRP B O 1
ATOM 2309 N N . SER B 1 101 ? 0.922 -0.707 -4.277 1 98.94 101 SER B N 1
ATOM 2310 C CA . SER B 1 101 ? 2.164 0.034 -4.082 1 98.94 101 SER B CA 1
ATOM 2311 C C . SER B 1 101 ? 3.262 -0.477 -5.012 1 98.94 101 SER B C 1
ATOM 2313 O O . SER B 1 101 ? 3.352 -1.679 -5.273 1 98.94 101 SER B O 1
ATOM 2315 N N . VAL B 1 102 ? 4.117 0.458 -5.461 1 98.75 102 VAL B N 1
ATOM 2316 C CA . VAL B 1 102 ? 5.227 0.095 -6.34 1 98.75 102 VAL B CA 1
ATOM 2317 C C . VAL B 1 102 ? 6.52 0.729 -5.832 1 98.75 102 VAL B C 1
ATOM 2319 O O . VAL B 1 102 ? 6.488 1.758 -5.152 1 98.75 102 VAL B O 1
ATOM 2322 N N . GLY B 1 103 ? 7.621 0.117 -6.059 1 98.19 103 GLY B N 1
ATOM 2323 C CA . GLY B 1 103 ? 8.945 0.613 -5.715 1 98.19 103 GLY B CA 1
ATOM 2324 C C . GLY B 1 103 ? 10.031 0.109 -6.645 1 98.19 103 GLY B C 1
ATOM 2325 O O . GLY B 1 103 ? 9.781 -0.752 -7.488 1 98.19 103 GLY B O 1
ATOM 2326 N N . PRO B 1 104 ? 11.164 0.623 -6.484 1 97.75 104 PRO B N 1
ATOM 2327 C CA . PRO B 1 104 ? 12.273 0.239 -7.355 1 97.75 104 PRO B CA 1
ATOM 2328 C C . PRO B 1 104 ? 12.805 -1.16 -7.051 1 97.75 104 PRO B C 1
ATOM 2330 O O . PRO B 1 104 ? 12.695 -1.635 -5.918 1 97.75 104 PRO B O 1
ATOM 2333 N N . VAL B 1 105 ? 13.281 -1.797 -8.055 1 97.94 105 VAL B N 1
ATOM 2334 C CA . VAL B 1 105 ? 13.984 -3.068 -7.891 1 97.94 105 VAL B CA 1
ATOM 2335 C C . VAL B 1 105 ? 15.445 -2.908 -8.297 1 97.94 105 VAL B C 1
ATOM 2337 O O . VAL B 1 105 ? 15.758 -2.189 -9.242 1 97.94 105 VAL B O 1
ATOM 2340 N N . ALA B 1 106 ? 16.328 -3.529 -7.559 1 95.44 106 ALA B N 1
ATOM 2341 C CA . ALA B 1 106 ? 17.734 -3.51 -7.93 1 95.44 106 ALA B CA 1
ATOM 2342 C C . ALA B 1 106 ? 17.969 -4.211 -9.266 1 95.44 106 ALA B C 1
ATOM 2344 O O . ALA B 1 106 ? 17.219 -5.129 -9.625 1 95.44 106 ALA B O 1
ATOM 2345 N N . ASP B 1 107 ? 18.953 -3.732 -9.992 1 97 107 ASP B N 1
ATOM 2346 C CA . ASP B 1 107 ? 19.312 -4.355 -11.258 1 97 107 ASP B CA 1
ATOM 2347 C C . ASP B 1 107 ? 18.109 -4.457 -12.188 1 97 107 ASP B C 1
ATOM 2349 O O . ASP B 1 107 ? 17.844 -5.52 -12.75 1 97 107 ASP B O 1
ATOM 2353 N N . ALA B 1 108 ? 17.391 -3.393 -12.328 1 97.94 108 ALA B N 1
ATOM 2354 C CA . ALA B 1 108 ? 16.125 -3.344 -13.047 1 97.94 108 ALA B CA 1
ATOM 2355 C C . ALA B 1 108 ? 16.266 -3.879 -14.469 1 97.94 108 ALA B C 1
ATOM 2357 O O . ALA B 1 108 ? 15.391 -4.578 -14.969 1 97.94 108 ALA B O 1
ATOM 2358 N N . GLY B 1 109 ? 17.359 -3.518 -15.117 1 97.94 109 GLY B N 1
ATOM 2359 C CA . GLY B 1 109 ? 17.578 -3.998 -16.469 1 97.94 109 GLY B CA 1
ATOM 2360 C C . GLY B 1 109 ? 17.641 -5.512 -16.562 1 97.94 109 GLY B C 1
ATOM 2361 O O . GLY B 1 109 ? 17.016 -6.113 -17.438 1 97.94 109 GLY B O 1
ATOM 2362 N N . GLU B 1 110 ? 18.375 -6.117 -15.648 1 98.62 110 GLU B N 1
ATOM 2363 C CA . GLU B 1 110 ? 18.5 -7.57 -15.617 1 98.62 110 GLU B CA 1
ATOM 2364 C C . GLU B 1 110 ? 17.203 -8.234 -15.195 1 98.62 110 GLU B C 1
ATOM 2366 O O . GLU B 1 110 ? 16.844 -9.305 -15.688 1 98.62 110 GLU B O 1
ATOM 2371 N N . VAL B 1 111 ? 16.516 -7.602 -14.32 1 98.75 111 VAL B N 1
ATOM 2372 C CA . VAL B 1 111 ? 15.234 -8.125 -13.883 1 98.75 111 VAL B CA 1
ATOM 2373 C C . VAL B 1 111 ? 14.227 -8.062 -15.031 1 98.75 111 VAL B C 1
ATOM 2375 O O . VAL B 1 111 ? 13.492 -9.023 -15.273 1 98.75 111 VAL B O 1
ATOM 2378 N N . ALA B 1 112 ? 14.266 -7 -15.805 1 98.56 112 ALA B N 1
ATOM 2379 C CA . ALA B 1 112 ? 13.297 -6.785 -16.875 1 98.56 112 ALA B CA 1
ATOM 2380 C C . ALA B 1 112 ? 13.398 -7.875 -17.938 1 98.56 112 ALA B C 1
ATOM 2382 O O . ALA B 1 112 ? 12.398 -8.273 -18.531 1 98.56 112 ALA B O 1
ATOM 2383 N N . THR B 1 113 ? 14.586 -8.359 -18.062 1 98.31 113 THR B N 1
ATOM 2384 C CA . THR B 1 113 ? 14.836 -9.297 -19.156 1 98.31 113 THR B CA 1
ATOM 2385 C C . THR B 1 113 ? 14.844 -10.734 -18.641 1 98.31 113 THR B C 1
ATOM 2387 O O . THR B 1 113 ? 15.117 -11.664 -19.406 1 98.31 113 THR B O 1
ATOM 2390 N N . GLY B 1 114 ? 14.688 -10.914 -17.422 1 98.38 114 GLY B N 1
ATOM 2391 C CA . GLY B 1 114 ? 14.633 -12.25 -16.859 1 98.38 114 GLY B CA 1
ATOM 2392 C C . GLY B 1 114 ? 16 -12.82 -16.531 1 98.38 114 GLY B C 1
ATOM 2393 O O . GLY B 1 114 ? 16.109 -13.992 -16.156 1 98.38 114 GLY B O 1
ATOM 2394 N N . ARG B 1 115 ? 17 -12.047 -16.656 1 98.25 115 ARG B N 1
ATOM 2395 C CA . ARG B 1 115 ? 18.375 -12.508 -16.422 1 98.25 115 ARG B CA 1
ATOM 2396 C C . ARG B 1 115 ? 18.672 -12.562 -14.922 1 98.25 115 ARG B C 1
ATOM 2398 O O . ARG B 1 115 ? 19.641 -13.195 -14.5 1 98.25 115 ARG B O 1
ATOM 2405 N N . ARG B 1 116 ? 17.875 -11.867 -14.211 1 97.81 116 ARG B N 1
ATOM 2406 C CA . ARG B 1 116 ? 17.984 -11.906 -12.758 1 97.81 116 ARG B CA 1
ATOM 2407 C C . ARG B 1 116 ? 16.641 -12.18 -12.109 1 97.81 116 ARG B C 1
ATOM 2409 O O . ARG B 1 116 ? 15.641 -11.523 -12.438 1 97.81 116 ARG B O 1
ATOM 2416 N N . GLY B 1 117 ? 16.641 -13.148 -11.25 1 98.25 117 GLY B N 1
ATOM 2417 C CA . GLY B 1 117 ? 15.43 -13.438 -10.492 1 98.25 117 GLY B CA 1
ATOM 2418 C C . GLY B 1 117 ? 15.234 -12.508 -9.305 1 98.25 117 GLY B C 1
ATOM 2419 O O . GLY B 1 117 ? 16.172 -11.82 -8.891 1 98.25 117 GLY B O 1
ATOM 2420 N N . VAL B 1 118 ? 14.055 -12.445 -8.805 1 98.81 118 VAL B N 1
ATOM 2421 C CA . VAL B 1 118 ? 13.672 -11.672 -7.625 1 98.81 118 VAL B CA 1
ATOM 2422 C C . VAL B 1 118 ? 13.055 -12.602 -6.578 1 98.81 118 VAL B C 1
ATOM 2424 O O . VAL B 1 118 ? 12.336 -13.539 -6.922 1 98.81 118 VAL B O 1
ATOM 2427 N N . THR B 1 119 ? 13.367 -12.414 -5.352 1 98.88 119 THR B N 1
ATOM 2428 C CA . THR B 1 119 ? 12.789 -13.172 -4.25 1 98.88 119 THR B CA 1
ATOM 2429 C C . THR B 1 119 ? 11.922 -12.273 -3.373 1 98.88 119 THR B C 1
ATOM 2431 O O . THR B 1 119 ? 12.375 -11.219 -2.918 1 98.88 119 THR B O 1
ATOM 2434 N N . VAL B 1 120 ? 10.695 -12.672 -3.199 1 98.94 120 VAL B N 1
ATOM 2435 C CA . VAL B 1 120 ? 9.828 -11.977 -2.252 1 98.94 120 VAL B CA 1
ATOM 2436 C C . VAL B 1 120 ? 9.438 -12.93 -1.123 1 98.94 120 VAL B C 1
ATOM 2438 O O . VAL B 1 120 ? 9.367 -14.141 -1.321 1 98.94 120 VAL B O 1
ATOM 2441 N N . ARG B 1 121 ? 9.25 -12.383 -0.015 1 98.88 121 ARG B N 1
ATOM 2442 C CA . ARG B 1 121 ? 8.844 -13.109 1.18 1 98.88 121 ARG B CA 1
ATOM 2443 C C . ARG B 1 121 ? 7.723 -12.383 1.912 1 98.88 121 ARG B C 1
ATOM 2445 O O . ARG B 1 121 ? 7.746 -11.156 2.035 1 98.88 121 ARG B O 1
ATOM 2452 N N . VAL B 1 122 ? 6.723 -13.109 2.342 1 98.94 122 VAL B N 1
ATOM 2453 C CA . VAL B 1 122 ? 5.668 -12.602 3.215 1 98.94 122 VAL B CA 1
ATOM 2454 C C . VAL B 1 122 ? 5.684 -13.367 4.539 1 98.94 122 VAL B C 1
ATOM 2456 O O . VAL B 1 122 ? 5.746 -14.602 4.547 1 98.94 122 VAL B O 1
ATOM 2459 N N . ARG B 1 123 ? 5.648 -12.617 5.602 1 98.81 123 ARG B N 1
ATOM 2460 C CA . ARG B 1 123 ? 5.68 -13.234 6.922 1 98.81 123 ARG B CA 1
ATOM 2461 C C . ARG B 1 123 ? 4.586 -12.672 7.816 1 98.81 123 ARG B C 1
ATOM 2463 O O . ARG B 1 123 ? 4.34 -11.461 7.816 1 98.81 123 ARG B O 1
ATOM 2470 N N . SER B 1 124 ? 3.887 -13.578 8.469 1 98.62 124 SER B N 1
ATOM 2471 C CA . SER B 1 124 ? 3.031 -13.164 9.578 1 98.62 124 SER B CA 1
ATOM 2472 C C . SER B 1 124 ? 3.852 -12.891 10.828 1 98.62 124 SER B C 1
ATOM 2474 O O . SER B 1 124 ? 4.5 -13.789 11.367 1 98.62 124 SER B O 1
ATOM 2476 N N . GLU B 1 125 ? 3.834 -11.672 11.25 1 96.81 125 GLU B N 1
ATOM 2477 C CA . GLU B 1 125 ? 4.648 -11.281 12.398 1 96.81 125 GLU B CA 1
ATOM 2478 C C . GLU B 1 125 ? 3.824 -10.516 13.43 1 96.81 125 GLU B C 1
ATOM 2480 O O . GLU B 1 125 ? 2.816 -9.891 13.086 1 96.81 125 GLU B O 1
ATOM 2485 N N . GLY B 1 126 ? 4.312 -10.672 14.664 1 94.44 126 GLY B N 1
ATOM 2486 C CA . GLY B 1 126 ? 3.613 -9.984 15.734 1 94.44 126 GLY B CA 1
ATOM 2487 C C . GLY B 1 126 ? 4.441 -8.883 16.375 1 94.44 126 GLY B C 1
ATOM 2488 O O . GLY B 1 126 ? 5.672 -8.93 16.344 1 94.44 126 GLY B O 1
ATOM 2489 N N . ASP B 1 127 ? 3.76 -7.801 16.906 1 91.31 127 ASP B N 1
ATOM 2490 C CA . ASP B 1 127 ? 4.348 -6.805 17.797 1 91.31 127 ASP B CA 1
ATOM 2491 C C . ASP B 1 127 ? 3.395 -6.457 18.938 1 91.31 127 ASP B C 1
ATOM 2493 O O . ASP B 1 127 ? 2.445 -7.195 19.203 1 91.31 127 ASP B O 1
ATOM 2497 N N . ASP B 1 128 ? 3.664 -5.371 19.688 1 89.5 128 ASP B N 1
ATOM 2498 C CA . ASP B 1 128 ? 2.891 -5.012 20.875 1 89.5 128 ASP B CA 1
ATOM 2499 C C . ASP B 1 128 ? 1.449 -4.664 20.516 1 89.5 128 ASP B C 1
ATOM 2501 O O . ASP B 1 128 ? 0.564 -4.672 21.375 1 89.5 128 ASP B O 1
ATOM 2505 N N . ASN B 1 129 ? 1.195 -4.465 19.25 1 91.75 129 ASN B N 1
ATOM 2506 C CA . ASN B 1 129 ? -0.122 -3.992 18.844 1 91.75 129 ASN B CA 1
ATOM 2507 C C . ASN B 1 129 ? -0.907 -5.082 18.125 1 91.75 129 ASN B C 1
ATOM 2509 O O . ASN B 1 129 ? -2.051 -4.867 17.719 1 91.75 129 ASN B O 1
ATOM 2513 N N . GLY B 1 130 ? -0.277 -6.262 17.984 1 94.69 130 GLY B N 1
ATOM 2514 C CA . GLY B 1 130 ? -0.941 -7.336 17.266 1 94.69 130 GLY B CA 1
ATOM 2515 C C . GLY B 1 130 ? -0.119 -7.879 16.125 1 94.69 130 GLY B C 1
ATOM 2516 O O . GLY B 1 130 ? 1.059 -7.543 15.977 1 94.69 130 GLY B O 1
ATOM 2517 N N . ARG B 1 131 ? -0.72 -8.758 15.352 1 97.5 131 ARG B N 1
ATOM 2518 C CA . ARG B 1 131 ? -0.036 -9.391 14.234 1 97.5 131 ARG B CA 1
ATOM 2519 C C . ARG B 1 131 ? -0.356 -8.68 12.922 1 97.5 131 ARG B C 1
ATOM 2521 O O . ARG B 1 131 ? -1.31 -7.906 12.844 1 97.5 131 ARG B O 1
ATOM 2528 N N . SER B 1 132 ? 0.42 -8.82 11.93 1 98.69 132 SER B N 1
ATOM 2529 C CA . SER B 1 132 ? 0.245 -8.352 10.562 1 98.69 132 SER B CA 1
ATOM 2530 C C . SER B 1 132 ? 1.094 -9.164 9.586 1 98.69 132 SER B C 1
ATOM 2532 O O . SER B 1 132 ? 1.868 -10.031 10 1 98.69 132 SER B O 1
ATOM 2534 N N . TRP B 1 133 ? 0.885 -9.039 8.328 1 98.88 133 TRP B N 1
ATOM 2535 C CA . TRP B 1 133 ? 1.816 -9.555 7.332 1 98.88 133 TRP B CA 1
ATOM 2536 C C . TRP B 1 133 ? 2.834 -8.492 6.934 1 98.88 133 TRP B C 1
ATOM 2538 O O . TRP B 1 133 ? 2.469 -7.348 6.656 1 98.88 133 TRP B O 1
ATOM 2548 N N . TRP B 1 134 ? 4.051 -8.867 6.957 1 98.81 134 TRP B N 1
ATOM 2549 C CA . TRP B 1 134 ? 5.086 -8.047 6.34 1 98.81 134 TRP B CA 1
ATOM 2550 C C . TRP B 1 134 ? 5.543 -8.648 5.012 1 98.81 134 TRP B C 1
ATOM 2552 O O . TRP B 1 134 ? 5.793 -9.852 4.922 1 98.81 134 TRP B O 1
ATOM 2562 N N . VAL B 1 135 ? 5.609 -7.84 4.023 1 98.94 135 VAL B N 1
ATOM 2563 C CA . VAL B 1 135 ? 6.125 -8.195 2.705 1 98.94 135 VAL B CA 1
ATOM 2564 C C . VAL B 1 135 ? 7.551 -7.668 2.549 1 98.94 135 VAL B C 1
ATOM 2566 O O . VAL B 1 135 ? 7.824 -6.5 2.842 1 98.94 135 VAL B O 1
ATOM 2569 N N . TYR B 1 136 ? 8.445 -8.5 2.029 1 98.88 136 TYR B N 1
ATOM 2570 C CA . TYR B 1 136 ? 9.844 -8.133 1.833 1 98.88 136 TYR B CA 1
ATOM 2571 C C . TYR B 1 136 ? 10.32 -8.508 0.435 1 98.88 136 TYR B C 1
ATOM 2573 O O . TYR B 1 136 ? 9.836 -9.484 -0.148 1 98.88 136 TYR B O 1
ATOM 2581 N N . CYS B 1 137 ? 11.258 -7.777 -0.048 1 98.88 137 CYS B N 1
ATOM 2582 C CA . CYS B 1 137 ? 12.148 -8.242 -1.102 1 98.88 137 CYS B CA 1
ATOM 2583 C C . CYS B 1 137 ? 13.461 -8.75 -0.518 1 98.88 137 CYS B C 1
ATOM 2585 O O . CYS B 1 137 ? 14.094 -8.062 0.291 1 98.88 137 CYS B O 1
ATOM 2587 N N . VAL B 1 138 ? 13.859 -9.891 -0.937 1 98.56 138 VAL B N 1
ATOM 2588 C CA . VAL B 1 138 ? 15.047 -10.523 -0.366 1 98.56 138 VAL B CA 1
ATOM 2589 C C . VAL B 1 138 ? 16.156 -10.578 -1.412 1 98.56 138 VAL B C 1
ATOM 2591 O O . VAL B 1 138 ? 15.961 -11.094 -2.514 1 98.56 138 VAL B O 1
ATOM 2594 N N . ASP B 1 139 ? 17.266 -10.07 -1.14 1 96.81 139 ASP B N 1
ATOM 2595 C CA . ASP B 1 139 ? 18.469 -10.125 -1.973 1 96.81 139 ASP B CA 1
ATOM 2596 C C . ASP B 1 139 ? 19.688 -10.539 -1.155 1 96.81 139 ASP B C 1
ATOM 2598 O O . ASP B 1 139 ? 20.375 -9.695 -0.568 1 96.81 139 ASP B O 1
ATOM 2602 N N . GLY B 1 140 ? 20.031 -11.797 -1.312 1 93.69 140 GLY B N 1
ATOM 2603 C CA . GLY B 1 140 ? 21.078 -12.312 -0.441 1 93.69 140 GLY B CA 1
ATOM 2604 C C . GLY B 1 140 ? 20.75 -12.18 1.032 1 93.69 140 GLY B C 1
ATOM 2605 O O . GLY B 1 140 ? 19.703 -12.656 1.48 1 93.69 140 GLY B O 1
ATOM 2606 N N . GLU B 1 141 ? 21.531 -11.445 1.735 1 94.62 141 GLU B N 1
ATOM 2607 C CA . GLU B 1 141 ? 21.312 -11.289 3.172 1 94.62 141 GLU B CA 1
ATOM 2608 C C . GLU B 1 141 ? 20.469 -10.062 3.475 1 94.62 141 GLU B C 1
ATOM 2610 O O . GLU B 1 141 ? 20.062 -9.844 4.621 1 94.62 141 GLU B O 1
ATOM 2615 N N . THR B 1 142 ? 20.156 -9.344 2.488 1 95.31 142 THR B N 1
ATOM 2616 C CA . THR B 1 142 ? 19.406 -8.102 2.68 1 95.31 142 THR B CA 1
ATOM 2617 C C . THR B 1 142 ? 17.906 -8.336 2.496 1 95.31 142 THR B C 1
ATOM 2619 O O . THR B 1 142 ? 17.484 -8.922 1.494 1 95.31 142 THR B O 1
ATOM 2622 N N . GLU B 1 143 ? 17.203 -7.965 3.461 1 97.19 143 GLU B N 1
ATOM 2623 C CA . GLU B 1 143 ? 15.734 -7.957 3.398 1 97.19 143 GLU B CA 1
ATOM 2624 C C . GLU B 1 143 ? 15.195 -6.531 3.408 1 97.19 143 GLU B C 1
ATOM 2626 O O . GLU B 1 143 ? 15.359 -5.805 4.391 1 97.19 143 GLU B O 1
ATOM 2631 N N . THR B 1 144 ? 14.594 -6.137 2.326 1 97.62 144 THR B N 1
ATOM 2632 C CA . THR B 1 144 ? 14.016 -4.801 2.213 1 97.62 144 THR B CA 1
ATOM 2633 C C . THR B 1 144 ? 12.516 -4.832 2.482 1 97.62 144 THR B C 1
ATOM 2635 O O . THR B 1 144 ? 11.766 -5.516 1.781 1 97.62 144 THR B O 1
ATOM 2638 N N . PRO B 1 145 ? 12.07 -4.09 3.547 1 98.31 145 PRO B N 1
ATOM 2639 C CA . PRO B 1 145 ? 10.625 -4.047 3.775 1 98.31 145 PRO B CA 1
ATOM 2640 C C . PRO B 1 145 ? 9.875 -3.297 2.68 1 98.31 145 PRO B C 1
ATOM 2642 O O . PRO B 1 145 ? 10.336 -2.256 2.209 1 98.31 145 PRO B O 1
ATOM 2645 N N . LEU B 1 146 ? 8.719 -3.859 2.311 1 98.75 146 LEU B N 1
ATOM 2646 C CA . LEU B 1 146 ? 7.926 -3.242 1.254 1 98.75 146 LEU B CA 1
ATOM 2647 C C . LEU B 1 146 ? 6.566 -2.797 1.784 1 98.75 146 LEU B C 1
ATOM 2649 O O . LEU B 1 146 ? 6.09 -1.712 1.448 1 98.75 146 LEU B O 1
ATOM 2653 N N . ARG B 1 147 ? 5.91 -3.66 2.611 1 98.88 147 ARG B N 1
ATOM 2654 C CA . ARG B 1 147 ? 4.516 -3.416 2.973 1 98.88 147 ARG B CA 1
ATOM 2655 C C . ARG B 1 147 ? 4.152 -4.141 4.266 1 98.88 147 ARG B C 1
ATOM 2657 O O . ARG B 1 147 ? 4.551 -5.285 4.473 1 98.88 147 ARG B O 1
ATOM 2664 N N . GLU B 1 148 ? 3.5 -3.453 5.137 1 98.81 148 GLU B N 1
ATOM 2665 C CA . GLU B 1 148 ? 2.828 -4.074 6.273 1 98.81 148 GLU B CA 1
ATOM 2666 C C . GLU B 1 148 ? 1.313 -4.074 6.09 1 98.81 148 GLU B C 1
ATOM 2668 O O . GLU B 1 148 ? 0.695 -3.012 5.992 1 98.81 148 GLU B O 1
ATOM 2673 N N . ILE B 1 149 ? 0.728 -5.23 6.043 1 98.94 149 ILE B N 1
ATOM 2674 C CA . ILE B 1 149 ? -0.702 -5.398 5.805 1 98.94 149 ILE B CA 1
ATOM 2675 C C . ILE B 1 149 ? -1.384 -5.879 7.086 1 98.94 149 ILE B C 1
ATOM 2677 O O . ILE B 1 149 ? -1.134 -6.992 7.551 1 98.94 149 ILE B O 1
ATOM 2681 N N . CYS B 1 150 ? -2.354 -5.055 7.59 1 98.88 150 CYS B N 1
ATOM 2682 C CA . CYS B 1 150 ? -2.875 -5.348 8.914 1 98.88 150 CYS B CA 1
ATOM 2683 C C . CYS B 1 150 ? -4.195 -6.105 8.828 1 98.88 150 CYS B C 1
ATOM 2685 O O . CYS B 1 150 ? -4.508 -6.918 9.703 1 98.88 150 CYS B O 1
ATOM 2687 N N . TRP B 1 151 ? -5.016 -5.926 7.832 1 98.62 151 TRP B N 1
ATOM 2688 C CA . TRP B 1 151 ? -6.383 -6.438 7.832 1 98.62 151 TRP B CA 1
ATOM 2689 C C . TRP B 1 151 ? -6.395 -7.961 7.871 1 98.62 151 TRP B C 1
ATOM 2691 O O . TRP B 1 151 ? -7.316 -8.57 8.422 1 98.62 151 TRP B O 1
ATOM 2701 N N . VAL B 1 152 ? -5.352 -8.578 7.406 1 98.44 152 VAL B N 1
ATOM 2702 C CA . VAL B 1 152 ? -5.254 -10.031 7.305 1 98.44 152 VAL B CA 1
ATOM 2703 C C . VAL B 1 152 ? -5.234 -10.641 8.703 1 98.44 152 VAL B C 1
ATOM 2705 O O . VAL B 1 152 ? -5.5 -11.836 8.867 1 98.44 152 VAL B O 1
ATOM 2708 N N . ALA B 1 153 ? -4.879 -9.852 9.656 1 97.94 153 ALA B N 1
ATOM 2709 C CA . ALA B 1 153 ? -4.727 -10.359 11.016 1 97.94 153 ALA B CA 1
ATOM 2710 C C . ALA B 1 153 ? -6.027 -10.227 11.805 1 97.94 153 ALA B C 1
ATOM 2712 O O . ALA B 1 153 ? -6.094 -10.609 12.977 1 97.94 153 ALA B O 1
ATOM 2713 N N . ASP B 1 154 ? -7.066 -9.602 11.234 1 98.12 154 ASP B N 1
ATOM 2714 C CA . ASP B 1 154 ? -8.375 -9.57 11.891 1 98.12 154 ASP B CA 1
ATOM 2715 C C . ASP B 1 154 ? -8.891 -10.984 12.148 1 98.12 154 ASP B C 1
ATOM 2717 O O . ASP B 1 154 ? -8.922 -11.812 11.242 1 98.12 154 ASP B O 1
ATOM 2721 N N . ALA B 1 155 ? -9.336 -11.273 13.336 1 97.38 155 ALA B N 1
ATOM 2722 C CA . ALA B 1 155 ? -9.727 -12.609 13.773 1 97.38 155 ALA B CA 1
ATOM 2723 C C . ALA B 1 155 ? -10.891 -13.141 12.938 1 97.38 155 ALA B C 1
ATOM 2725 O O . ALA B 1 155 ? -11.094 -14.359 12.844 1 97.38 155 ALA B O 1
ATOM 2726 N N . GLN B 1 156 ? -11.617 -12.312 12.336 1 97.12 156 GLN B N 1
ATOM 2727 C CA . GLN B 1 156 ? -12.781 -12.727 11.555 1 97.12 156 GLN B CA 1
ATOM 2728 C C . GLN B 1 156 ? -12.359 -13.586 10.359 1 97.12 156 GLN B C 1
ATOM 2730 O O . GLN B 1 156 ? -13.172 -14.344 9.82 1 97.12 156 GLN B O 1
ATOM 2735 N N . TYR B 1 157 ? -11.055 -13.477 9.992 1 98.12 157 TYR B N 1
ATOM 2736 C CA . TYR B 1 157 ? -10.609 -14.195 8.797 1 98.12 157 TYR B CA 1
ATOM 2737 C C . TYR B 1 157 ? -9.938 -15.508 9.172 1 98.12 157 TYR B C 1
ATOM 2739 O O . TYR B 1 157 ? -9.539 -16.281 8.297 1 98.12 157 TYR B O 1
ATOM 2747 N N . ASN B 1 158 ? -9.828 -15.789 10.43 1 97.06 158 ASN B N 1
ATOM 2748 C CA . ASN B 1 158 ? -9.062 -16.953 10.891 1 97.06 158 ASN B CA 1
ATOM 2749 C C . ASN B 1 158 ? -9.602 -18.25 10.281 1 97.06 158 ASN B C 1
ATOM 2751 O O . ASN B 1 158 ? -8.828 -19.156 9.992 1 97.06 158 ASN B O 1
ATOM 2755 N N . GLY B 1 159 ? -10.828 -18.281 10.055 1 96.25 159 GLY B N 1
ATOM 2756 C CA . GLY B 1 159 ? -11.43 -19.516 9.562 1 96.25 159 GLY B CA 1
ATOM 2757 C C . GLY B 1 159 ? -11.602 -19.531 8.055 1 96.25 159 GLY B C 1
ATOM 2758 O O . GLY B 1 159 ? -12.102 -20.5 7.488 1 96.25 159 GLY B O 1
ATOM 2759 N N . TRP B 1 160 ? -11.211 -18.438 7.352 1 98.31 160 TRP B N 1
ATOM 2760 C CA . TRP B 1 160 ? -11.242 -18.453 5.895 1 98.31 160 TRP B CA 1
ATOM 2761 C C . TRP B 1 160 ? -10.148 -19.344 5.328 1 98.31 160 TRP B C 1
ATOM 2763 O O . TRP B 1 160 ? -9.141 -19.594 5.988 1 98.31 160 TRP B O 1
ATOM 2773 N N . THR B 1 161 ? -10.391 -19.875 4.176 1 98.56 161 THR B N 1
ATOM 2774 C CA . THR B 1 161 ? -9.359 -20.672 3.51 1 98.56 161 THR B CA 1
ATOM 2775 C C . THR B 1 161 ? -8.344 -19.75 2.83 1 98.56 161 THR B C 1
ATOM 2777 O O . THR B 1 161 ? -8.711 -18.828 2.115 1 98.56 161 THR B O 1
ATOM 2780 N N . LEU B 1 162 ? -7.105 -20.016 3.113 1 98.81 162 LEU B N 1
ATOM 2781 C CA . LEU B 1 162 ? -6.02 -19.297 2.459 1 98.81 162 LEU B CA 1
ATOM 2782 C C . LEU B 1 162 ? -5.277 -20.203 1.479 1 98.81 162 LEU B C 1
ATOM 2784 O O . LEU B 1 162 ? -4.738 -21.234 1.871 1 98.81 162 LEU B O 1
ATOM 2788 N N . ASP B 1 163 ? -5.277 -19.859 0.25 1 98.81 163 ASP B N 1
ATOM 2789 C CA . ASP B 1 163 ? -4.379 -20.438 -0.74 1 98.81 163 ASP B CA 1
ATOM 2790 C C . ASP B 1 163 ? -3.115 -19.594 -0.898 1 98.81 163 ASP B C 1
ATOM 2792 O O . ASP B 1 163 ? -3.195 -18.391 -1.092 1 98.81 163 ASP B O 1
ATOM 2796 N N . VAL B 1 164 ? -2.012 -20.25 -0.77 1 98.94 164 VAL B N 1
ATOM 2797 C CA . VAL B 1 164 ? -0.747 -19.609 -1.127 1 98.94 164 VAL B CA 1
ATOM 2798 C C . VAL B 1 164 ? -0.256 -20.156 -2.467 1 98.94 164 VAL B C 1
ATOM 2800 O O . VAL B 1 164 ? -0.054 -21.359 -2.619 1 98.94 164 VAL B O 1
ATOM 2803 N N . ALA B 1 165 ? -0.047 -19.219 -3.412 1 98.94 165 ALA B N 1
ATOM 2804 C CA . ALA B 1 165 ? 0.179 -19.656 -4.789 1 98.94 165 ALA B CA 1
ATOM 2805 C C . ALA B 1 165 ? 1.201 -18.766 -5.484 1 98.94 165 ALA B C 1
ATOM 2807 O O . ALA B 1 165 ? 1.538 -17.688 -4.988 1 98.94 165 ALA B O 1
ATOM 2808 N N . ALA B 1 166 ? 1.791 -19.266 -6.551 1 98.88 166 ALA B N 1
ATOM 2809 C CA . ALA B 1 166 ? 2.514 -18.453 -7.527 1 98.88 166 ALA B CA 1
ATOM 2810 C C . ALA B 1 166 ? 1.59 -18 -8.656 1 98.88 166 ALA B C 1
ATOM 2812 O O . ALA B 1 166 ? 0.708 -18.75 -9.078 1 98.88 166 ALA B O 1
ATOM 2813 N N . LEU B 1 167 ? 1.821 -16.797 -9.172 1 98.88 167 LEU B N 1
ATOM 2814 C CA . LEU B 1 167 ? 0.946 -16.297 -10.227 1 98.88 167 LEU B CA 1
ATOM 2815 C C . LEU B 1 167 ? 1.752 -15.602 -11.312 1 98.88 167 LEU B C 1
ATOM 2817 O O . LEU B 1 167 ? 2.854 -15.109 -11.055 1 98.88 167 LEU B O 1
ATOM 2821 N N . ALA B 1 168 ? 1.252 -15.555 -12.492 1 98.94 168 ALA B N 1
ATOM 2822 C CA . ALA B 1 168 ? 1.665 -14.695 -13.602 1 98.94 168 ALA B CA 1
ATOM 2823 C C . ALA B 1 168 ? 0.458 -14.039 -14.266 1 98.94 168 ALA B C 1
ATOM 2825 O O . ALA B 1 168 ? -0.631 -14.617 -14.297 1 98.94 168 ALA B O 1
ATOM 2826 N N . ALA B 1 169 ? 0.643 -12.938 -14.773 1 98.88 169 ALA B N 1
ATOM 2827 C CA . ALA B 1 169 ? -0.444 -12.25 -15.477 1 98.88 169 ALA B CA 1
ATOM 2828 C C . ALA B 1 169 ? 0.097 -11.328 -16.562 1 98.88 169 ALA B C 1
ATOM 2830 O O . ALA B 1 169 ? 1.186 -10.766 -16.422 1 98.88 169 ALA B O 1
ATOM 2831 N N . ARG B 1 170 ? -0.62 -11.203 -17.656 1 98.69 170 ARG B N 1
ATOM 2832 C CA . ARG B 1 170 ? -0.384 -10.25 -18.75 1 98.69 170 ARG B CA 1
ATOM 2833 C C . ARG B 1 170 ? -1.651 -9.469 -19.078 1 98.69 170 ARG B C 1
ATOM 2835 O O . ARG B 1 170 ? -2.377 -9.82 -20 1 98.69 170 ARG B O 1
ATOM 2842 N N . PRO B 1 171 ? -1.896 -8.367 -18.328 1 97.69 171 PRO B N 1
ATOM 2843 C CA . PRO B 1 171 ? -3.145 -7.621 -18.5 1 97.69 171 PRO B CA 1
ATOM 2844 C C . PRO B 1 171 ? -3.289 -7.008 -19.891 1 97.69 171 PRO B C 1
ATOM 2846 O O . PRO B 1 171 ? -4.406 -6.766 -20.344 1 97.69 171 PRO B O 1
ATOM 2849 N N . ALA B 1 172 ? -2.213 -6.746 -20.547 1 96.5 172 ALA B N 1
ATOM 2850 C CA . ALA B 1 172 ? -2.291 -6.199 -21.906 1 96.5 172 ALA B CA 1
ATOM 2851 C C . ALA B 1 172 ? -3.123 -7.098 -22.812 1 96.5 172 ALA B C 1
ATOM 2853 O O . ALA B 1 172 ? -2.967 -8.32 -22.797 1 96.5 172 ALA B O 1
ATOM 2854 N N . LYS B 1 173 ? -3.973 -6.516 -23.578 1 93.75 173 LYS B N 1
ATOM 2855 C CA . LYS B 1 173 ? -4.93 -7.258 -24.391 1 93.75 173 LYS B CA 1
ATOM 2856 C C . LYS B 1 173 ? -4.363 -7.547 -25.781 1 93.75 173 LYS B C 1
ATOM 2858 O O . LYS B 1 173 ? -4.746 -8.523 -26.422 1 93.75 173 LYS B O 1
ATOM 2863 N N . GLU B 1 174 ? -3.422 -6.664 -26.047 1 88.81 174 GLU B N 1
ATOM 2864 C CA . GLU B 1 174 ? -2.912 -6.777 -27.406 1 88.81 174 GLU B CA 1
ATOM 2865 C C . GLU B 1 174 ? -1.795 -7.816 -27.5 1 88.81 174 GLU B C 1
ATOM 2867 O O . GLU B 1 174 ? -1.042 -8.008 -26.531 1 88.81 174 GLU B O 1
ATOM 2872 N N . GLY B 1 175 ? -1.75 -8.477 -28.5 1 82.06 175 GLY B N 1
ATOM 2873 C CA . GLY B 1 175 ? -0.717 -9.477 -28.734 1 82.06 175 GLY B CA 1
ATOM 2874 C C . GLY B 1 175 ? -1.183 -10.891 -28.469 1 82.06 175 GLY B C 1
ATOM 2875 O O . GLY B 1 175 ? -2.252 -11.102 -27.891 1 82.06 175 GLY B O 1
ATOM 2876 N N . THR B 1 176 ? -0.362 -11.898 -28.969 1 87.88 176 THR B N 1
ATOM 2877 C CA . THR B 1 176 ? -0.723 -13.305 -28.812 1 87.88 176 THR B CA 1
ATOM 2878 C C . THR B 1 176 ? 0.325 -14.039 -27.984 1 87.88 176 THR B C 1
ATOM 2880 O O . THR B 1 176 ? 0.084 -15.156 -27.516 1 87.88 176 THR B O 1
ATOM 2883 N N . GLU B 1 177 ? 1.343 -13.383 -27.703 1 94.06 177 GLU B N 1
ATOM 2884 C CA . GLU B 1 177 ? 2.426 -14.062 -27 1 94.06 177 GLU B CA 1
ATOM 2885 C C . GLU B 1 177 ? 2.135 -14.156 -25.5 1 94.06 177 GLU B C 1
ATOM 2887 O O . GLU B 1 177 ? 1.56 -13.242 -24.922 1 94.06 177 GLU B O 1
ATOM 2892 N N . GLN B 1 178 ? 2.586 -15.219 -24.953 1 97.62 178 GLN B N 1
ATOM 2893 C CA . GLN B 1 178 ? 2.389 -15.461 -23.516 1 97.62 178 GLN B CA 1
ATOM 2894 C C . GLN B 1 178 ? 3.568 -14.93 -22.703 1 97.62 178 GLN B C 1
ATOM 2896 O O . GLN B 1 178 ? 4.699 -14.891 -23.203 1 97.62 178 GLN B O 1
ATOM 2901 N N . LEU B 1 179 ? 3.268 -14.469 -21.516 1 98.62 179 LEU B N 1
ATOM 2902 C CA . LEU B 1 179 ? 4.309 -14.266 -20.516 1 98.62 179 LEU B CA 1
ATOM 2903 C C . LEU B 1 179 ? 4.695 -15.586 -19.859 1 98.62 179 LEU B C 1
ATOM 2905 O O . LEU B 1 179 ? 3.83 -16.328 -19.391 1 98.62 179 LEU B O 1
ATOM 2909 N N . HIS B 1 180 ? 5.965 -15.883 -19.891 1 98.62 180 HIS B N 1
ATOM 2910 C CA . HIS B 1 180 ? 6.477 -17.062 -19.219 1 98.62 180 HIS B CA 1
ATOM 2911 C C . HIS B 1 180 ? 7.281 -16.703 -17.984 1 98.62 180 HIS B C 1
ATOM 2913 O O . HIS B 1 180 ? 8.195 -15.875 -18.047 1 98.62 180 HIS B O 1
ATOM 2919 N N . ALA B 1 181 ? 6.926 -17.266 -16.859 1 98.88 181 ALA B N 1
ATOM 2920 C CA . ALA B 1 181 ? 7.641 -17.031 -15.609 1 98.88 181 ALA B CA 1
ATOM 2921 C C . ALA B 1 181 ? 8.156 -18.328 -15.008 1 98.88 181 ALA B C 1
ATOM 2923 O O . ALA B 1 181 ? 7.461 -19.359 -15.031 1 98.88 181 ALA B O 1
ATOM 2924 N N . LYS B 1 182 ? 9.375 -18.266 -14.586 1 98.81 182 LYS B N 1
ATOM 2925 C CA . LYS B 1 182 ? 10 -19.375 -13.891 1 98.81 182 LYS B CA 1
ATOM 2926 C C . LYS B 1 182 ? 10.023 -19.141 -12.383 1 98.81 182 LYS B C 1
ATOM 2928 O O . LYS B 1 182 ? 10.305 -18.031 -11.922 1 98.81 182 LYS B O 1
ATOM 2933 N N . PHE B 1 183 ? 9.703 -20.203 -11.602 1 98.75 183 PHE B N 1
ATOM 2934 C CA . PHE B 1 183 ? 9.68 -20.125 -10.141 1 98.75 183 PHE B CA 1
ATOM 2935 C C . PHE B 1 183 ? 10.594 -21.188 -9.523 1 98.75 183 PHE B C 1
ATOM 2937 O O . PHE B 1 183 ? 10.625 -22.328 -9.977 1 98.75 183 PHE B O 1
ATOM 2944 N N . ASP B 1 184 ? 11.289 -20.688 -8.578 1 97.62 184 ASP B N 1
ATOM 2945 C CA . ASP B 1 184 ? 12.219 -21.547 -7.848 1 97.62 184 ASP B CA 1
ATOM 2946 C C . ASP B 1 184 ? 12.094 -21.328 -6.34 1 97.62 184 ASP B C 1
ATOM 2948 O O . ASP B 1 184 ? 11.734 -20.234 -5.891 1 97.62 184 ASP B O 1
ATOM 2952 N N . ASP B 1 185 ? 12.281 -22.406 -5.578 1 96.06 185 ASP B N 1
ATOM 2953 C CA . ASP B 1 185 ? 12.43 -22.312 -4.129 1 96.06 185 ASP B CA 1
ATOM 2954 C C . ASP B 1 185 ? 11.156 -21.781 -3.479 1 96.06 185 ASP B C 1
ATOM 2956 O O . ASP B 1 185 ? 11.211 -20.844 -2.678 1 96.06 185 ASP B O 1
ATOM 2960 N N . PHE B 1 186 ? 10.07 -22.328 -3.98 1 98.44 186 PHE B N 1
ATOM 2961 C CA . PHE B 1 186 ? 8.781 -21.938 -3.422 1 98.44 186 PHE B CA 1
ATOM 2962 C C . PHE B 1 186 ? 8.516 -22.688 -2.115 1 98.44 186 PHE B C 1
ATOM 2964 O O . PHE B 1 186 ? 8.266 -23.891 -2.117 1 98.44 186 PHE B O 1
ATOM 2971 N N . THR B 1 187 ? 8.555 -21.906 -1.015 1 98.38 187 THR B N 1
ATOM 2972 C CA . THR B 1 187 ? 8.352 -22.484 0.305 1 98.38 187 THR B CA 1
ATOM 2973 C C . THR B 1 187 ? 7.207 -21.797 1.035 1 98.38 187 THR B C 1
ATOM 2975 O O . THR B 1 187 ? 7.035 -20.578 0.917 1 98.38 187 THR B O 1
ATOM 2978 N N . VAL B 1 188 ? 6.449 -22.578 1.777 1 98.69 188 VAL B N 1
ATOM 2979 C CA . VAL B 1 188 ? 5.367 -22.078 2.613 1 98.69 188 VAL B CA 1
ATOM 2980 C C . VAL B 1 188 ? 5.422 -22.734 3.988 1 98.69 188 VAL B C 1
ATOM 2982 O O . VAL B 1 188 ? 5.598 -23.953 4.094 1 98.69 188 VAL B O 1
ATOM 2985 N N . GLU B 1 189 ? 5.32 -21.938 4.926 1 98.81 189 GLU B N 1
ATOM 2986 C CA . GLU B 1 189 ? 5.297 -22.438 6.301 1 98.81 189 GLU B CA 1
ATOM 2987 C C . GLU B 1 189 ? 3.945 -22.188 6.957 1 98.81 189 GLU B C 1
ATOM 2989 O O . GLU B 1 189 ? 3.416 -21.078 6.895 1 98.81 189 GLU B O 1
ATOM 2994 N N . TRP B 1 190 ? 3.471 -23.203 7.535 1 98.5 190 TRP B N 1
ATOM 2995 C CA . TRP B 1 190 ? 2.229 -23.172 8.297 1 98.5 190 TRP B CA 1
ATOM 2996 C C . TRP B 1 190 ? 2.477 -23.531 9.758 1 98.5 190 TRP B C 1
ATOM 2998 O O . TRP B 1 190 ? 3.496 -24.141 10.086 1 98.5 190 TRP B O 1
ATOM 3008 N N . ALA B 1 191 ? 1.53 -23.172 10.625 1 95.94 191 ALA B N 1
ATOM 3009 C CA . ALA B 1 191 ? 1.592 -23.609 12.016 1 95.94 191 ALA B CA 1
ATOM 3010 C C . ALA B 1 191 ? 1.21 -25.078 12.156 1 95.94 191 ALA B C 1
ATOM 3012 O O . ALA B 1 191 ? 0.416 -25.594 11.367 1 95.94 191 ALA B O 1
#

pLDDT: mean 97.0, std 5.62, range [42.78, 99.0]

Foldseek 3Di:
DFDKDKDKAWEQADQFFDPPDDGGHGFDKFFPDKDFLQFFFKKKKKKAWQADAAFWWKFKKKWWADPVHRVQIWIKTWGWTQHPNWTWTWIWGCPPGTDIDTHDDPPGVCRNGRVDIWMKMWGWDADPVGTWIWIWTDDPPDTHTDDTGRPSRPPVRRGTMITMIITTYHSHNDDGDMIMMMMTNIDTDTD/DFDKDKDKAWEQADQFFDPPDDGGHGFDKFFPDKDFLQFFFKKKKKKAWQADAAFWWKFKKKWWADPVHRVDIWIKTWGWTQHPNWTWTWIWGCPPGTDIDTHDDPPGVCRNGRVDIWMKMWGWDADPVGTWIWIWTDDPPDTHTDDTGRPSRPPVRRGTMITMIITTYHSHNDDGDMIMMMMTRIDTDTD

Secondary structure (DSSP, 8-state):
----EEEEE-BS--EEEETTTEEEE---EEEEEEEEGGGEEEEEEEEEE---STT-EEEEEEEEE-SS-TTSEEEEEEEEEEETTEEEEEEEEESSSEEEEEEE-TTHHHHHTTSS-EEEEEEEEEETTEEEEEEEEEETTEEEEEEEE-GGG-GGGTTSEEEEEEEEEB---S-SPPEEEEEEEEEEEE-/----EEEEE-BS--EEEETTTEEEE---EEEEEEEEGGGEEEEEEEEEE---STT-EEEEEEEEE-SS-TT-EEEEEEEEEEETTEEEEEEEEESSSEEEEEEE-TTHHHHHTTSS-EEEEEEEEEETTEEEEEEEEEETTEEEEEEEE-GGG-GGGTTSEEEEEEEEEB---S-SPPEEEEEEEEEEEE-

Sequence (382 aa):
MAQCFNLSAGPDTDIWKKPPTKDVFNAPFTTHSSNPMGQFRSAQVTFSAAYTQRYDQAGLLFRLTHPTQPAQRKWVKTGIELYEGRPRLSTVSCDTWADWSVGPVADAGEVATGRRGVTVRVRSEGDDNGRSWWVYCVDGETETPLREICWVADAQYNGWTLDVAALAARPAKEGTEQLHAKFDDFTVEWAMAQCFNLSAGPDTDIWKKPPTKDVFNAPFTTHSSNPMGQFRSAQVTFSAAYTQRYDQAGLLFRLTHPTQPAQRKWVKTGIELYEGRPRLSTVSCDTWADWSVGPVADAGEVATGRRGVTVRVRSEGDDNGRSWWVYCVDGETETPLREICWVADAQYNGWTLDVAALAARPAKEGTEQLHAKFDDFTVEWA

Organism: Cordyceps militaris (strain CM01) (NCBI:txid983644)

InterPro domains:
  IPR009784 Protein of unknown function DUF1349 [PF07081] (6-189)
  IPR009784 Protein of unknown function DUF1349 [PTHR35332] (4-190)
  IPR013320 Concanavalin A-like lectin/glucanase domain superfamily [SSF49899] (38-189)

Radius of gyration: 20.23 Å; Cα contacts (8 Å, |Δi|>4): 1128; chains: 2; bounding box: 45×64×55 Å